Protein 7VOX (pdb70)

Organism: Homo sapiens (NCBI:txid9606)

Secondary structure (DSSP, 8-state):
-PPPS--HHHHHHHHHHTSTTS-EEHHHHHHHHHHH-GGGGS-HHHHHHHHHHHHHH-TTEEEEPPPTTS--SS-EEEE-GGG--/-PPP---HHHHHHHHHHHSTTS-EEHHHHHHHHHHH-GGGGSSHHHHHHHHHHHHHH-TTEEEEPPPTTS--SS-EEEE-S--/-PPPS--HHHHHHHHHHHSGGG-EEHHHHHHHHHHH-GGGGSSHHHHHHHHHHHHHH-TTEEEEPPPSSS--SS-EEEE-TTS--/-PPPS--HHHHHHHHHHTSTTS-EEHHHHHHHHHHH-GGGGS-HHHHHHHHHHHHHH-TTEEEEPPPTTS--SS-EEEE-GGG--

Nearest PDB structures (foldseek):
  7vox-assembly2_B  TM=1.001E+00  e=3.545E-16  Homo sapiens
  7yzf-assembly1_C  TM=9.940E-01  e=6.519E-15  Homo sapiens
  5x07-assembly4_L  TM=9.769E-01  e=5.003E-15  Homo sapiens
  8vfz-assembly1_P  TM=9.523E-01  e=3.840E-15  Homo sapiens
  1vtn-assembly1_C  TM=9.557E-01  e=1.183E-14  unclassified

InterPro domains:
  IPR001766 Fork head domain [PF00250] (170-255)
  IPR001766 Fork head domain [PR00053] (170-183)
  IPR001766 Fork head domain [PR00053] (191-208)
  IPR001766 Fork head domain [PR00053] (214-231)
  IPR001766 Fork head domain [PS50039] (170-264)
  IPR001766 Fork head domain [SM00339] (168-258)
  IPR013638 Fork-head N-terminal [PF08430] (17-169)
  IPR018122 Fork head domain conserved site1 [PS00657] (170-183)
  IPR018533 Forkhead box protein, C-terminal [PF09354] (397-461)
  IPR030456 Fork head domain conserved site 2 [PS00658] (214-220)
  IPR036388 Winged helix-like DNA-binding domain superfamily [G3DSA:1.10.10.10] (158-265)
  IPR036390 Winged helix DNA-binding domain superfamily [SSF46785] (169-264)
  IPR050211 Forkhead box domain-containing protein [PTHR11829] (56-438)

B-factor: mean 34.46, std 22.93, range [7.41, 154.17]

Foldseek 3Di:
DDDDPDDLVRLQCVQLVPDPVSKAWLVSSLVVCCVVPVVCVPPVVPVSVVNVVVQPVDPQKDFDADDPVDDDPGTIIHGDVVVPD/DDDDPDDLVRLQCVQLVPDPVSKDFLVSSLVVCCVVPVVCVPPVVPVSVVNVCCQVVDPQKDWAADDPVPDDDGTIIHGDPVD/DDDDPDDLVRLQQVQQVPDVVSKDFLVSSLVVCCVVPVVCVPPVVPVSVVNVCCQVVDPQKDFAADDPVPHDDGTIIHGDPPPDD/DDDDPDDLVRLQCVQLVPDPVSKAWLVSSLVVCCVVPVVCVPPVVPVSVVNVCVQVVDPQKDFDADDPVDDDPGTIIHGDVVVDD

Radius of gyration: 33.33 Å; Cα contacts (8 Å, |Δi|>4): 410; chains: 4; bounding box: 60×110×40 Å

Solvent-accessible surface area: 21335 Å² total; per-residue (Å²): 137,44,137,14,51,24,51,68,57,0,0,0,7,29,0,2,75,88,0,136,76,112,63,16,13,46,74,75,0,29,91,42,0,28,82,98,35,41,83,5,109,95,96,73,160,147,7,26,84,37,0,106,114,8,2,89,150,32,129,30,9,48,129,52,82,70,56,129,135,147,115,51,198,52,26,70,30,18,30,54,104,130,51,51,99,168,37,134,14,50,28,52,71,52,0,0,0,6,28,0,1,93,87,3,137,69,116,60,16,7,45,51,78,0,28,92,39,0,24,83,96,37,36,74,4,100,122,97,73,144,182,12,26,82,40,0,108,108,7,2,85,142,35,111,19,8,53,138,57,81,50,69,126,150,111,103,46,158,47,33,46,34,21,63,63,132,122,77,167,49,123,19,48,24,52,61,56,0,0,0,8,28,0,0,63,96,4,119,91,114,78,7,7,45,72,84,0,29,89,40,0,28,84,97,35,36,68,2,117,105,100,71,139,183,12,26,76,41,0,103,110,8,2,90,148,36,128,38,8,54,135,48,85,46,56,132,126,128,85,45,187,46,32,58,32,24,25,73,98,133,42,48,117,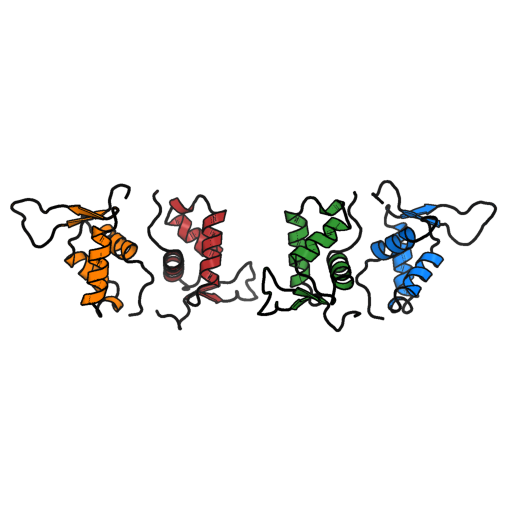186,67,131,14,52,27,52,69,57,0,0,0,6,28,0,2,88,93,0,134,81,116,59,16,11,47,74,75,0,28,90,38,0,25,84,99,38,48,75,6,113,108,93,70,137,146,7,26,72,32,0,105,112,9,2,90,149,38,128,28,9,50,135,56,82,71,56,130,123,147,114,52,195,53,31,70,34,18,34,56,102,132,61,43,122

GO terms:
  GO:1990837 sequence-specific double-stranded DNA binding (F, IDA)
  GO:0071542 dopaminergic neuron differentiation (P, TAS)
  GO:0043065 positive regulation of apoptotic process (P, IDA)
  GO:0045944 positive regulation of transcription by RNA polymerase II (P, IDA)
  GO:0032355 response to estradiol (P, IDA)
  GO:0045931 positive regulation of mitotic cell cycle (P, IMP)
  GO:0045944 positive regulation of transcription by RNA polymerase II (P, IMP)
  GO:0033148 positive regulation of intracellular estrogen receptor signaling pathway (P, IMP)
  GO:0003700 DNA-binding transcription factor activity (F, TAS)
  GO:0005654 nucleoplasm (C, TAS)
  GO:0005515 protein binding (F, IPI)
  GO:0005634 nucleus (C, IDA)
  GO:0000978 RNA polymerase II cis-regulatory region sequence-specific DNA binding (F, IDA)
  GO:0001228 DNA-binding transcription activator activity, RNA polymerase II-specific (F, IC)
  GO:2000049 positive regulation of cell-cell adhesion mediated by cadherin (P, IC)
  GO:1902895 positive regulation of miRNA transcription (P, IC)
  GO:0010719 negative regulation of epithelial to mesenchymal transition (P, IMP)
  GO:0001650 fibrillar center (C, IDA)
  GO:0005654 nucleoplasm (C, IDA)
  GO:0000976 transcription cis-regulatory region binding (F, IDA)

Structure (mmCIF, N/CA/C/O backbone):
data_7VOX
#
_entry.id   7VOX
#
_cell.length_a   138.547
_cell.length_b   144.291
_cell.length_c   75.034
_cell.angle_alpha   90.000
_cell.angle_beta   90.000
_cell.angle_gamma   90.000
#
_symmetry.space_group_name_H-M   'C 2 2 2'
#
loop_
_entity.id
_entity.type
_entity.pdbx_description
1 polymer "DNA (5'-D(P*TP*CP*GP*AP*TP*AP*AP*TP*AP*AP*AP*TP*AP*TP*TP*T)-3')"
2 polymer "DNA (5'-D(P*AP*AP*AP*TP*AP*TP*TP*TP*AP*TP*TP*AP*TP*CP*GP*A)-3')"
3 polymer 'Hepatocyte nuclear factor 3-alpha'
4 non-polymer 'MAGNESIUM ION'
5 water water
#
loop_
_atom_site.group_PDB
_atom_site.id
_atom_site.type_symbol
_atom_site.label_atom_id
_atom_site.label_alt_id
_atom_site.label_comp_id
_atom_site.label_asym_id
_atom_site.label_entity_id
_atom_site.label_seq_id
_atom_site.pdbx_PDB_ins_code
_atom_site.Cartn_x
_atom_site.Cartn_y
_atom_site.Cartn_z
_atom_site.occupancy
_atom_site.B_iso_or_equiv
_atom_site.auth_seq_id
_atom_site.auth_comp_id
_atom_site.auth_asym_id
_atom_site.auth_atom_id
_atom_site.pdbx_PDB_model_num
ATOM 1313 N N . HIS E 3 6 ? -5.579 2.194 28.728 1.00 70.03 168 HIS A N 1
ATOM 1314 C CA . HIS E 3 6 ? -6.900 2.078 29.333 1.00 72.32 168 HIS A CA 1
ATOM 1315 C C . HIS E 3 6 ? -7.473 3.448 29.699 1.00 68.26 168 HIS A C 1
ATOM 1316 O O . HIS E 3 6 ? -8.454 3.544 30.436 1.00 66.03 168 HIS A O 1
ATOM 1323 N N . ALA E 3 7 ? -6.852 4.507 29.191 1.00 65.01 169 ALA A N 1
ATOM 1324 C CA . ALA E 3 7 ? -7.428 5.838 29.284 1.00 55.22 169 ALA A CA 1
ATOM 1325 C C . ALA E 3 7 ? -8.304 6.102 28.066 1.00 39.55 169 ALA A C 1
ATOM 1326 O O . ALA E 3 7 ? -8.147 5.480 27.014 1.00 40.22 169 ALA A O 1
ATOM 1328 N N . LYS E 3 8 ? -9.231 7.036 28.217 1.00 37.11 170 LYS A N 1
ATOM 1329 C CA . LYS E 3 8 ? -10.136 7.357 27.121 1.00 36.48 170 LYS A CA 1
ATOM 1330 C C . LYS E 3 8 ? -9.369 7.977 25.961 1.00 37.55 170 LYS A C 1
ATOM 1331 O O . LYS E 3 8 ? -8.740 9.028 26.138 1.00 34.99 170 LYS A O 1
ATOM 1337 N N . PRO E 3 9 ? -9.393 7.380 24.773 1.00 27.51 171 PRO A N 1
ATOM 1338 C CA . PRO E 3 9 ? -8.764 8.014 23.614 1.00 22.96 171 PRO A CA 1
ATOM 1339 C C . PRO E 3 9 ? -9.548 9.240 23.190 1.00 14.66 171 PRO A C 1
ATOM 1340 O O . PRO E 3 9 ? -10.741 9.368 23.510 1.00 19.46 171 PRO A O 1
ATOM 1344 N N . PRO E 3 10 ? -8.917 10.176 22.475 1.00 16.58 172 PRO A N 1
ATOM 1345 C CA . PRO E 3 10 ? -9.610 11.419 22.111 1.00 22.45 172 PRO A CA 1
ATOM 1346 C C . PRO E 3 10 ? -10.622 11.269 20.986 1.00 23.10 172 PRO A C 1
ATOM 1347 O O . PRO E 3 10 ? -11.394 12.208 20.748 1.00 18.41 172 PRO A O 1
ATOM 1351 N N . TYR E 3 11 ? -10.646 10.131 20.297 1.00 15.39 173 TYR A N 1
ATOM 1352 C CA . TYR E 3 11 ? -11.408 10.013 19.060 1.00 11.78 173 TYR A CA 1
ATOM 1353 C C . TYR E 3 11 ? -12.906 10.127 19.308 1.00 10.78 173 TYR A C 1
ATOM 1354 O O . TYR E 3 11 ? -13.450 9.487 20.213 1.00 15.05 173 TYR A O 1
ATOM 1363 N N . SER E 3 12 ? -13.572 10.925 18.479 1.00 9.72 174 SER A N 1
ATOM 1364 C CA . SER E 3 12 ? -15.025 10.967 18.461 1.00 12.80 174 SER A CA 1
ATOM 1365 C C . SER E 3 12 ? -15.590 9.626 17.995 1.00 15.74 174 SER A C 1
ATOM 1366 O O . SER E 3 12 ? -14.881 8.765 17.466 1.00 14.99 174 SER A O 1
ATOM 1369 N N . TYR E 3 13 ? -16.896 9.452 18.192 1.00 12.67 175 TYR A N 1
ATOM 1370 C CA . TYR E 3 13 ? -17.537 8.232 17.717 1.00 17.23 175 TYR A CA 1
ATOM 1371 C C . TYR E 3 13 ? -17.475 8.140 16.196 1.00 19.24 175 TYR A C 1
ATOM 1372 O O . TYR E 3 13 ? -17.253 7.056 15.643 1.00 15.96 175 TYR A O 1
ATOM 1381 N N . ILE E 3 14 ? -17.645 9.269 15.504 1.00 10.20 176 ILE A N 1
ATOM 1382 C CA . ILE E 3 14 ? -17.500 9.276 14.051 1.00 14.04 176 ILE A CA 1
ATOM 1383 C C . ILE E 3 14 ? -16.101 8.821 13.652 1.00 11.21 176 ILE A C 1
ATOM 1384 O O . ILE E 3 14 ? -15.936 8.004 12.738 1.00 18.25 176 ILE A O 1
ATOM 1389 N N . SER E 3 15 ? -15.076 9.324 14.343 1.00 10.89 177 SER A N 1
ATOM 1390 C CA . SER E 3 15 ? -13.706 8.935 14.021 1.00 13.82 177 SER A CA 1
ATOM 1391 C C . SER E 3 15 ? -13.464 7.454 14.299 1.00 11.41 177 SER A C 1
ATOM 1392 O O . SER E 3 15 ? -12.823 6.767 13.495 1.00 13.93 177 SER A O 1
ATOM 1395 N N . LEU E 3 16 ? -13.967 6.945 15.427 1.00 15.79 178 LEU A N 1
ATOM 1396 C CA . LEU E 3 16 ? -13.789 5.531 15.745 1.00 12.79 178 LEU A CA 1
ATOM 1397 C C . LEU E 3 16 ? -14.416 4.644 14.676 1.00 16.47 178 LEU A C 1
ATOM 1398 O O . LEU E 3 16 ? -13.795 3.685 14.203 1.00 16.32 178 LEU A O 1
ATOM 1403 N N . ILE E 3 17 ? -15.648 4.959 14.274 1.00 11.94 179 ILE A N 1
ATOM 1404 C CA . ILE E 3 17 ? -16.329 4.164 13.255 1.00 13.79 179 ILE A CA 1
ATOM 1405 C C . ILE E 3 17 ? -15.573 4.238 11.935 1.00 13.91 179 ILE A C 1
ATOM 1406 O O . ILE E 3 17 ? -15.356 3.223 11.263 1.00 10.10 179 ILE A O 1
ATOM 1411 N N . THR E 3 18 ? -15.172 5.448 11.543 1.00 10.78 180 THR A N 1
ATOM 1412 C CA . THR E 3 18 ? -14.451 5.630 10.287 1.00 19.60 180 THR A CA 1
ATOM 1413 C C . THR E 3 18 ? -13.170 4.805 10.266 1.00 19.65 180 THR A C 1
ATOM 1414 O O . THR E 3 18 ? -12.862 4.140 9.270 1.00 14.49 180 THR A O 1
ATOM 1418 N N . MET E 3 19 ? -12.410 4.835 11.365 1.00 16.90 181 MET A N 1
ATOM 1419 C CA . MET E 3 19 ? -11.174 4.060 11.434 1.00 22.77 181 MET A CA 1
ATOM 1420 C C . MET E 3 19 ? -11.450 2.566 11.338 1.00 22.29 181 MET A C 1
ATOM 1421 O O . MET E 3 19 ? -10.740 1.841 10.632 1.00 16.36 181 MET A O 1
ATOM 1426 N N . ALA E 3 20 ? -12.485 2.090 12.035 1.00 11.08 182 ALA A N 1
ATOM 1427 C CA . ALA E 3 20 ? -12.821 0.671 11.994 1.00 13.15 182 ALA A CA 1
ATOM 1428 C C . ALA E 3 20 ? -13.179 0.238 10.579 1.00 17.71 182 ALA A C 1
ATOM 1429 O O . ALA E 3 20 ? -12.677 -0.775 10.078 1.00 21.27 182 ALA A O 1
ATOM 1431 N N . ILE E 3 21 ? -14.041 1.005 9.914 1.00 13.98 183 ILE A N 1
ATOM 1432 C CA . ILE E 3 21 ? -14.452 0.655 8.560 1.00 15.56 183 ILE A CA 1
ATOM 1433 C C . ILE E 3 21 ? -13.272 0.740 7.599 1.00 18.28 183 ILE A C 1
ATOM 1434 O O . ILE E 3 21 ? -13.114 -0.109 6.714 1.00 24.07 183 ILE A O 1
ATOM 1439 N N . GLN E 3 22 ? -12.417 1.754 7.763 1.00 19.58 184 GLN A N 1
ATOM 1440 C CA . GLN E 3 22 ? -11.306 1.945 6.833 1.00 26.14 184 GLN A CA 1
ATOM 1441 C C . GLN E 3 22 ? -10.346 0.763 6.854 1.00 25.25 184 GLN A C 1
ATOM 1442 O O . GLN E 3 22 ? -9.771 0.404 5.821 1.00 30.38 184 GLN A O 1
ATOM 1448 N N . GLN E 3 23 ? -10.152 0.149 8.019 1.00 26.32 185 GLN A N 1
ATOM 1449 C CA . GLN E 3 23 ? -9.223 -0.967 8.132 1.00 26.60 185 GLN A CA 1
ATOM 1450 C C . GLN E 3 23 ? -9.851 -2.299 7.754 1.00 23.77 185 GLN A C 1
ATOM 1451 O O . GLN E 3 23 ? -9.143 -3.311 7.722 1.00 30.19 185 GLN A O 1
ATOM 1457 N N . ALA E 3 24 ? -11.144 -2.331 7.477 1.00 24.28 186 ALA A N 1
ATOM 1458 C CA . ALA E 3 24 ? -11.788 -3.587 7.130 1.00 30.37 186 ALA A CA 1
ATOM 1459 C C . ALA E 3 24 ? -11.356 -4.001 5.729 1.00 33.79 186 ALA A C 1
ATOM 1460 O O . ALA E 3 24 ? -11.353 -3.165 4.816 1.00 24.67 186 ALA A O 1
ATOM 1462 N N . PRO E 3 25 ? -10.981 -5.267 5.521 1.00 40.10 187 PRO A N 1
ATOM 1463 C CA . PRO E 3 25 ? -10.620 -5.712 4.162 1.00 40.38 187 PRO A CA 1
ATOM 1464 C C . PRO E 3 25 ? -11.662 -5.363 3.116 1.00 39.16 187 PRO A C 1
ATOM 1465 O O . PRO E 3 25 ? -11.315 -4.864 2.038 1.00 45.10 187 PRO A O 1
ATOM 1469 N N . SER E 3 26 ? -12.936 -5.592 3.412 1.00 36.28 188 SER A N 1
ATOM 1470 C CA . SER E 3 26 ? -14.012 -5.307 2.475 1.00 39.27 188 SER A CA 1
ATOM 1471 C C . SER E 3 26 ? -14.494 -3.864 2.541 1.00 33.60 188 SER A C 1
ATOM 1472 O O . SER E 3 26 ? -15.437 -3.512 1.826 1.00 35.43 188 SER A O 1
ATOM 1475 N N . LYS E 3 27 ? -13.878 -3.029 3.377 1.00 19.64 189 LYS A N 1
ATOM 1476 C CA . LYS E 3 27 ? -14.307 -1.650 3.609 1.00 30.43 189 LYS A CA 1
ATOM 1477 C C . LYS E 3 27 ? -15.734 -1.571 4.146 1.00 21.98 189 LYS A C 1
ATOM 1478 O O . LYS E 3 27 ? -16.387 -0.529 4.033 1.00 25.08 189 LYS A O 1
ATOM 1484 N N . MET E 3 28 ? -16.233 -2.661 4.727 1.00 18.22 190 MET A N 1
ATOM 1485 C CA . MET E 3 28 ? -17.542 -2.690 5.366 1.00 21.16 190 MET A CA 1
ATOM 1486 C C . MET E 3 28 ? -17.457 -3.521 6.635 1.00 19.91 190 MET A C 1
ATOM 1487 O O . MET E 3 28 ? -16.732 -4.519 6.683 1.00 24.26 190 MET A O 1
ATOM 1492 N N . LEU E 3 29 ? -18.211 -3.116 7.654 1.00 18.90 191 LEU A N 1
ATOM 1493 C CA . LEU E 3 29 ? -18.240 -3.833 8.920 1.00 16.02 191 LEU A CA 1
ATOM 1494 C C . LEU E 3 29 ? -19.664 -3.893 9.444 1.00 22.55 191 LEU A C 1
ATOM 1495 O O . LEU E 3 29 ? -20.455 -2.969 9.238 1.00 20.22 191 LEU A O 1
ATOM 1500 N N . THR E 3 30 ? -19.976 -4.983 10.144 1.00 16.28 192 THR A N 1
ATOM 1501 C CA . THR E 3 30 ? -21.223 -5.073 10.884 1.00 17.88 192 THR A CA 1
ATOM 1502 C C . THR E 3 30 ? -21.101 -4.293 12.187 1.00 18.60 192 THR A C 1
ATOM 1503 O O . THR E 3 30 ? -20.001 -3.958 12.636 1.00 18.54 192 THR A O 1
ATOM 1507 N N . LEU E 3 31 ? -22.255 -4.010 12.797 1.00 17.13 193 LEU A N 1
ATOM 1508 C CA . LEU E 3 31 ? -22.269 -3.288 14.066 1.00 16.14 193 LEU A CA 1
ATOM 1509 C C . LEU E 3 31 ? -21.429 -4.003 15.119 1.00 18.86 193 LEU A C 1
ATOM 1510 O O . LEU E 3 31 ? -20.599 -3.383 15.796 1.00 10.97 193 LEU A O 1
ATOM 1515 N N . SER E 3 32 ? -21.613 -5.320 15.261 1.00 14.71 194 SER A N 1
ATOM 1516 C CA . SER E 3 32 ? -20.853 -6.038 16.281 1.00 19.59 194 SER A CA 1
ATOM 1517 C C . SER E 3 32 ? -19.364 -6.065 15.954 1.00 16.18 194 SER A C 1
ATOM 1518 O O . SER E 3 32 ? -18.533 -6.089 16.870 1.00 15.26 194 SER A O 1
ATOM 1521 N N . GLU E 3 33 ? -19.006 -6.040 14.667 1.00 15.08 195 GLU A N 1
ATOM 1522 C CA . GLU E 3 33 ? -17.596 -5.950 14.299 1.00 15.55 195 GLU A CA 1
ATOM 1523 C C . GLU E 3 33 ? -17.019 -4.590 14.664 1.00 14.75 195 GLU A C 1
ATOM 1524 O O . GLU E 3 33 ? -15.847 -4.488 15.047 1.00 13.72 195 GLU A O 1
ATOM 1530 N N . ILE E 3 34 ? -17.824 -3.531 14.545 1.00 17.96 196 ILE A N 1
ATOM 1531 C CA . ILE E 3 34 ? -17.377 -2.209 14.976 1.00 12.68 196 ILE A CA 1
ATOM 1532 C C . ILE E 3 34 ? -17.127 -2.198 16.480 1.00 14.75 196 ILE A C 1
ATOM 1533 O O . ILE E 3 34 ? -16.084 -1.725 16.948 1.00 16.71 196 ILE A O 1
ATOM 1538 N N . TYR E 3 35 ? -18.082 -2.725 17.259 1.00 14.01 197 TYR A N 1
ATOM 1539 C CA . TYR E 3 35 ? -17.887 -2.869 18.701 1.00 19.42 197 TYR A CA 1
ATOM 1540 C C . TYR E 3 35 ? -16.568 -3.566 19.013 1.00 20.37 197 TYR A C 1
ATOM 1541 O O . TYR E 3 35 ? -15.791 -3.110 19.862 1.00 10.54 197 TYR A O 1
ATOM 1550 N N . GLN E 3 36 ? -16.316 -4.695 18.344 1.00 17.53 198 GLN A N 1
ATOM 1551 C CA . GLN E 3 36 ? -15.163 -5.523 18.679 1.00 19.13 198 GLN A CA 1
ATOM 1552 C C . GLN E 3 36 ? -13.860 -4.824 18.321 1.00 14.87 198 GLN A C 1
ATOM 1553 O O . GLN E 3 36 ? -12.891 -4.874 19.089 1.00 16.80 198 GLN A O 1
ATOM 1559 N N . TRP E 3 37 ? -13.819 -4.169 17.159 1.00 11.06 199 TRP A N 1
ATOM 1560 C CA . TRP E 3 37 ? -12.619 -3.438 16.771 1.00 14.90 199 TRP A CA 1
ATOM 1561 C C . TRP E 3 37 ? -12.294 -2.348 17.782 1.00 21.46 199 TRP A C 1
ATOM 1562 O O . TRP E 3 37 ? -11.133 -2.179 18.176 1.00 15.14 199 TRP A O 1
ATOM 1573 N N . ILE E 3 38 ? -13.309 -1.598 18.212 1.00 14.39 200 ILE A N 1
ATOM 1574 C CA . ILE E 3 38 ? -13.094 -0.533 19.187 1.00 12.99 200 ILE A CA 1
ATOM 1575 C C . ILE E 3 38 ? -12.565 -1.107 20.497 1.00 14.04 200 ILE A C 1
ATOM 1576 O O . ILE E 3 38 ? -11.604 -0.591 21.081 1.00 13.69 200 ILE A O 1
ATOM 1581 N N . MET E 3 39 ? -13.175 -2.195 20.973 1.00 10.27 201 MET A N 1
ATOM 1582 C CA . MET E 3 39 ? -12.739 -2.784 22.235 1.00 20.59 201 MET A CA 1
ATOM 1583 C C . MET E 3 39 ? -11.356 -3.413 22.109 1.00 20.54 201 MET A C 1
ATOM 1584 O O . MET E 3 39 ? -10.548 -3.337 23.043 1.00 21.29 201 MET A O 1
ATOM 1589 N N . ASP E 3 40 ? -11.065 -4.044 20.970 1.00 18.07 202 ASP A N 1
ATOM 1590 C CA . ASP E 3 40 ? -9.754 -4.657 20.788 1.00 19.65 202 ASP A CA 1
ATOM 1591 C C . ASP E 3 40 ? -8.647 -3.613 20.843 1.00 28.07 202 ASP A C 1
ATOM 1592 O O . ASP E 3 40 ? -7.618 -3.823 21.496 1.00 18.71 202 ASP A O 1
ATOM 1597 N N . LEU E 3 41 ? -8.862 -2.463 20.202 1.00 19.61 203 LEU A N 1
ATOM 1598 C CA . LEU E 3 41 ? -7.811 -1.459 20.092 1.00 20.69 203 LEU A CA 1
ATOM 1599 C C . LEU E 3 41 ? -7.750 -0.552 21.314 1.00 25.99 203 LEU A C 1
ATOM 1600 O O . LEU E 3 41 ? -6.672 -0.050 21.648 1.00 26.89 203 LEU A O 1
ATOM 1605 N N . PHE E 3 42 ? -8.878 -0.328 21.989 1.00 26.16 204 PHE A N 1
ATOM 1606 C CA . PHE E 3 42 ? -8.974 0.660 23.064 1.00 24.22 204 PHE A CA 1
ATOM 1607 C C . PHE E 3 42 ? -9.581 0.013 24.299 1.00 21.56 204 PHE A C 1
ATOM 1608 O O . PHE E 3 42 ? -10.811 -0.055 24.439 1.00 24.19 204 PHE A O 1
ATOM 1616 N N . PRO E 3 43 ? -8.747 -0.465 25.225 1.00 26.94 205 PRO A N 1
ATOM 1617 C CA . PRO E 3 43 ? -9.269 -1.132 26.431 1.00 25.10 205 PRO A CA 1
ATOM 1618 C C . PRO E 3 43 ? -10.261 -0.298 27.223 1.00 23.89 205 PRO A C 1
ATOM 1619 O O . PRO E 3 43 ? -11.107 -0.866 27.928 1.00 27.92 205 PRO A O 1
ATOM 1623 N N . TYR E 3 44 ? -10.167 1.035 27.144 1.00 17.74 206 TYR A N 1
ATOM 1624 C CA . TYR E 3 44 ? -11.123 1.909 27.821 1.00 18.07 206 TYR A CA 1
ATOM 1625 C C . TYR E 3 44 ? -12.564 1.519 27.516 1.00 24.49 206 TYR A C 1
ATOM 1626 O O . TYR E 3 44 ? -13.441 1.613 28.384 1.00 23.69 206 TYR A O 1
ATOM 1635 N N . TYR E 3 45 ? -12.832 1.086 26.288 1.00 22.77 207 TYR A N 1
ATOM 1636 C CA . TYR E 3 45 ? -14.191 0.805 25.850 1.00 22.46 207 TYR A CA 1
ATOM 1637 C C . TYR E 3 45 ? -14.648 -0.601 26.212 1.00 24.25 207 TYR A C 1
ATOM 1638 O O . TYR E 3 45 ? -15.746 -1.007 25.817 1.00 21.91 207 TYR A O 1
ATOM 1647 N N . ARG E 3 46 ? -13.840 -1.350 26.958 1.00 28.10 208 ARG A N 1
ATOM 1648 C CA . ARG E 3 46 ? -14.285 -2.635 27.473 1.00 22.77 208 ARG A CA 1
ATOM 1649 C C . ARG E 3 46 ? -15.241 -2.491 28.647 1.00 34.38 208 ARG A C 1
ATOM 1650 O O . ARG E 3 46 ? -15.847 -3.487 29.058 1.00 43.48 208 ARG A O 1
ATOM 1658 N N . GLN E 3 47 ? -15.415 -1.283 29.169 1.00 28.51 209 GLN A N 1
ATOM 1659 C CA . GLN E 3 47 ? -16.403 -1.010 30.199 1.00 29.01 209 GLN A CA 1
ATOM 1660 C C . GLN E 3 47 ? -17.491 -0.102 29.646 1.00 26.83 209 GLN A C 1
ATOM 1661 O O . GLN E 3 47 ? -17.360 0.483 28.568 1.00 23.28 209 GLN A O 1
ATOM 1667 N N . ASN E 3 48 ? -18.573 0.008 30.419 1.00 28.33 210 ASN A N 1
ATOM 1668 C CA . ASN E 3 48 ? -19.714 0.866 30.093 1.00 28.58 210 ASN A CA 1
ATOM 1669 C C . ASN E 3 48 ? -20.224 0.620 28.675 1.00 17.67 210 ASN A C 1
ATOM 1670 O O . ASN E 3 48 ? -20.628 1.546 27.967 1.00 22.52 210 ASN A O 1
ATOM 1675 N N . GLN E 3 49 ? -20.222 -0.649 28.263 1.00 19.27 211 GLN A N 1
ATOM 1676 C CA . GLN E 3 49 ? -20.613 -0.972 26.896 1.00 24.43 211 GLN A CA 1
ATOM 1677 C C . GLN E 3 49 ? -22.052 -0.569 26.614 1.00 29.84 211 GLN A C 1
ATOM 1678 O O . GLN E 3 49 ? -22.370 -0.163 25.493 1.00 26.72 211 GLN A O 1
ATOM 1684 N N . GLN E 3 5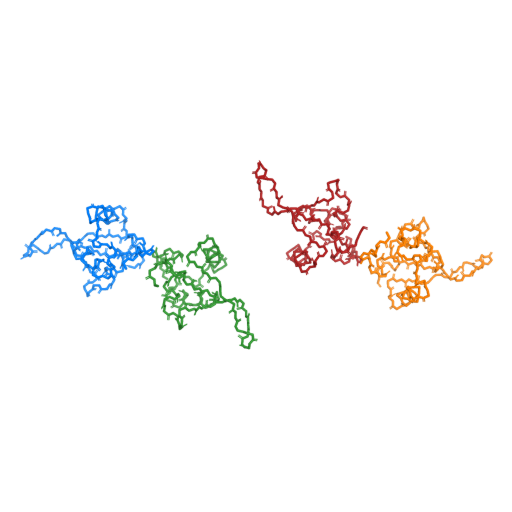0 ? -22.929 -0.653 27.616 1.00 29.03 212 GLN A N 1
ATOM 1685 C CA . GLN E 3 50 ? -24.324 -0.287 27.400 1.00 26.31 212 GLN A CA 1
ATOM 1686 C C . GLN E 3 50 ? -24.464 1.175 26.988 1.00 24.13 212 GLN A C 1
ATOM 1687 O O . GLN E 3 50 ? -25.368 1.516 26.217 1.00 34.24 212 GLN A O 1
ATOM 1693 N N . ARG E 3 51 ? -23.569 2.045 27.463 1.00 26.09 213 ARG A N 1
ATOM 1694 C CA . ARG E 3 51 ? -23.657 3.464 27.126 1.00 28.54 213 ARG A CA 1
ATOM 1695 C C . ARG E 3 51 ? -23.031 3.767 25.766 1.00 24.56 213 ARG A C 1
ATOM 1696 O O . ARG E 3 51 ? -23.690 4.322 24.880 1.00 24.59 213 ARG A O 1
ATOM 1704 N N . TRP E 3 52 ? -21.751 3.427 25.582 1.00 15.48 214 TRP A N 1
ATOM 1705 C CA . TRP E 3 52 ? -21.067 3.905 24.383 1.00 16.54 214 TRP A CA 1
ATOM 1706 C C . TRP E 3 52 ? -21.529 3.164 23.136 1.00 10.22 214 TRP A C 1
ATOM 1707 O O . TRP E 3 52 ? -21.488 3.728 22.036 1.00 17.79 214 TRP A O 1
ATOM 1718 N N . GLN E 3 53 ? -22.001 1.923 23.276 1.00 11.62 215 GLN A N 1
ATOM 1719 C CA . GLN E 3 53 ? -22.550 1.237 22.110 1.00 16.43 215 GLN A CA 1
ATOM 1720 C C . GLN E 3 53 ? -23.865 1.866 21.662 1.00 14.02 215 GLN A C 1
ATOM 1721 O O . GLN E 3 53 ? -24.154 1.903 20.461 1.00 16.02 215 GLN A O 1
ATOM 1727 N N . ASN E 3 54 ? -24.660 2.379 22.604 1.00 21.01 216 ASN A N 1
ATOM 1728 C CA . ASN E 3 54 ? -25.804 3.208 22.237 1.00 23.46 216 ASN A CA 1
ATOM 1729 C C . ASN E 3 54 ? -25.353 4.405 21.408 1.00 11.26 216 ASN A C 1
ATOM 1730 O O . ASN E 3 54 ? -25.951 4.721 20.373 1.00 17.12 216 ASN A O 1
ATOM 1735 N N . SER E 3 55 ? -24.283 5.072 21.844 1.00 16.17 217 SER A N 1
ATOM 1736 C CA . SER E 3 55 ? -23.763 6.219 21.104 1.00 15.99 217 SER A CA 1
ATOM 1737 C C . SER E 3 55 ? -23.274 5.815 19.719 1.00 16.70 217 SER A C 1
ATOM 1738 O O . SER E 3 55 ? -23.425 6.574 18.754 1.00 16.01 217 SER A O 1
ATOM 1741 N N . ILE E 3 56 ? -22.681 4.624 19.602 1.00 13.28 218 ILE A N 1
ATOM 1742 C CA . ILE E 3 56 ? -22.219 4.141 18.302 1.00 14.54 218 ILE A CA 1
ATOM 1743 C C . ILE E 3 56 ? -23.399 3.969 17.355 1.00 18.45 218 ILE A C 1
ATOM 1744 O O . ILE E 3 56 ? -23.365 4.414 16.201 1.00 15.17 218 ILE A O 1
ATOM 1749 N N . ARG E 3 57 ? -24.463 3.314 17.829 1.00 15.79 219 ARG A N 1
ATOM 1750 C CA . ARG E 3 57 ? -25.651 3.148 17.000 1.00 16.32 219 ARG A CA 1
ATOM 1751 C C . ARG E 3 57 ? -26.240 4.500 16.611 1.00 14.36 219 ARG A C 1
ATOM 1752 O O . ARG E 3 57 ? -26.626 4.707 15.454 1.00 17.96 219 ARG A O 1
ATOM 1760 N N . HIS E 3 58 ? -26.304 5.436 17.561 1.00 12.35 220 HIS A N 1
ATOM 1761 C CA . HIS E 3 58 ? -26.794 6.776 17.250 1.00 11.61 220 HIS A CA 1
ATOM 1762 C C . HIS E 3 58 ? -25.957 7.426 16.158 1.00 21.50 220 HIS A C 1
ATOM 1763 O O . HIS E 3 58 ? -26.496 8.015 15.214 1.00 19.98 220 HIS A O 1
ATOM 1770 N N . SER E 3 59 ? -24.630 7.325 16.270 1.00 19.53 221 SER A N 1
ATOM 1771 C CA . SER E 3 59 ? -23.755 7.985 15.307 1.00 14.66 221 SER A CA 1
ATOM 1772 C C . SER E 3 59 ? -23.890 7.363 13.924 1.00 19.93 221 SER A C 1
ATOM 1773 O O . SER E 3 59 ? -23.849 8.073 12.912 1.00 22.70 221 SER A O 1
ATOM 1776 N N . LEU E 3 60 ? -24.054 6.039 13.862 1.00 10.76 222 LEU A N 1
ATOM 1777 C CA . LEU E 3 60 ? -24.195 5.363 12.577 1.00 13.76 222 LEU A CA 1
ATOM 1778 C C . LEU E 3 60 ? -25.441 5.836 11.841 1.00 17.40 222 LEU A C 1
ATOM 1779 O O . LEU E 3 60 ? -25.393 6.132 10.641 1.00 19.88 222 LEU A O 1
ATOM 1784 N N . SER E 3 61 ? -26.570 5.919 12.546 1.00 15.21 223 SER A N 1
ATOM 1785 C CA . SER E 3 61 ? -27.820 6.307 11.900 1.00 26.07 223 SER A CA 1
ATOM 1786 C C . SER E 3 61 ? -27.885 7.804 11.620 1.00 23.92 223 SER A C 1
ATOM 1787 O O . SER E 3 61 ? -28.299 8.216 10.532 1.00 31.78 223 SER A O 1
ATOM 1790 N N . PHE E 3 62 ? -27.466 8.626 12.582 1.00 21.74 224 PHE A N 1
ATOM 1791 C CA . PHE E 3 62 ? -27.679 10.066 12.487 1.00 20.11 224 PHE A CA 1
ATOM 1792 C C . PHE E 3 62 ? -26.843 10.707 11.384 1.00 25.16 224 PHE A C 1
ATOM 1793 O O . PHE E 3 62 ? -27.280 11.687 10.772 1.00 23.00 224 PHE A O 1
ATOM 1801 N N . ASN E 3 63 ? -25.655 10.176 11.111 1.00 21.47 225 ASN A N 1
ATOM 1802 C CA . ASN E 3 63 ? -24.728 10.780 10.163 1.00 21.13 225 ASN A CA 1
ATOM 1803 C C . ASN E 3 63 ? -24.859 10.132 8.789 1.00 24.32 225 ASN A C 1
ATOM 1804 O O . ASN E 3 63 ? -24.794 8.903 8.665 1.00 22.24 225 ASN A O 1
ATOM 1809 N N . ASP E 3 64 ? -25.021 10.968 7.757 1.00 27.55 226 ASP A N 1
ATOM 1810 C CA . ASP E 3 64 ? -25.161 10.478 6.389 1.00 29.46 226 ASP A CA 1
ATOM 1811 C C . ASP E 3 64 ? -23.882 9.861 5.848 1.00 25.06 226 ASP A C 1
ATOM 1812 O O . ASP E 3 64 ? -23.936 9.128 4.854 1.00 28.92 226 ASP A O 1
ATOM 1817 N N . CYS E 3 65 ? -22.734 10.144 6.465 1.00 16.08 227 CYS A N 1
ATOM 1818 C CA . CYS E 3 65 ? -21.488 9.574 5.975 1.00 21.29 227 CYS A CA 1
ATOM 1819 C C . CYS E 3 65 ? -21.421 8.068 6.180 1.00 23.37 227 CYS A C 1
ATOM 1820 O O . CYS E 3 65 ? -20.558 7.417 5.582 1.00 21.67 227 CYS A O 1
ATOM 1823 N N . PHE E 3 66 ? -22.304 7.505 7.000 1.00 16.55 228 PHE A N 1
ATOM 1824 C CA . PHE E 3 66 ? -22.368 6.070 7.234 1.00 18.79 228 PHE A CA 1
ATOM 1825 C C . PHE E 3 66 ? -23.630 5.521 6.586 1.00 19.27 228 PHE A C 1
ATOM 1826 O O . PHE E 3 66 ? -24.729 6.030 6.829 1.00 19.94 228 PHE A O 1
ATOM 1834 N N . VAL E 3 67 ? -23.472 4.492 5.759 1.00 13.01 229 VAL A N 1
ATOM 1835 C CA . VAL E 3 67 ? -24.565 3.972 4.948 1.00 20.88 229 VAL A CA 1
ATOM 1836 C C . VAL E 3 67 ? -24.660 2.468 5.157 1.00 21.08 229 VAL A C 1
ATOM 1837 O O . VAL E 3 67 ? -23.646 1.762 5.200 1.00 20.50 229 VAL A O 1
ATOM 1841 N N . LYS E 3 68 ? -25.889 1.990 5.303 1.00 20.95 230 LYS A N 1
ATOM 1842 C CA . LYS E 3 68 ? -26.184 0.599 5.594 1.00 25.01 230 LYS A CA 1
ATOM 1843 C C . LYS E 3 68 ? -26.251 -0.217 4.304 1.00 23.58 230 LYS A C 1
ATOM 1844 O O . LYS E 3 68 ? -26.817 0.230 3.302 1.00 22.90 230 LYS A O 1
ATOM 1850 N N . VAL E 3 69 ? -25.655 -1.410 4.328 1.00 19.45 231 VAL A N 1
ATOM 1851 C CA . VAL E 3 69 ? -25.623 -2.303 3.171 1.00 23.68 231 VAL A CA 1
ATOM 1852 C C . VAL E 3 69 ? -26.136 -3.670 3.606 1.00 25.08 231 VAL A C 1
ATOM 1853 O O . VAL E 3 69 ? -25.575 -4.286 4.520 1.00 19.10 231 VAL A O 1
ATOM 1857 N N . ALA E 3 70 ? -27.179 -4.152 2.934 1.00 25.13 232 ALA A N 1
ATOM 1858 C CA . ALA E 3 70 ? -27.850 -5.380 3.341 1.00 24.46 232 ALA A CA 1
ATOM 1859 C C . ALA E 3 70 ? -26.983 -6.612 3.106 1.00 22.13 232 ALA A C 1
ATOM 1860 O O . ALA E 3 70 ? -26.222 -6.685 2.137 1.00 31.30 232 ALA A O 1
ATOM 1862 N N . ARG E 3 71 ? -27.100 -7.582 4.013 1.00 22.68 233 ARG A N 1
ATOM 1863 C CA . ARG E 3 71 ? -26.540 -8.906 3.791 1.00 29.72 233 ARG A CA 1
ATOM 1864 C C . ARG E 3 71 ? -27.149 -9.531 2.538 1.00 37.82 233 ARG A C 1
ATOM 1865 O O . ARG E 3 71 ? -28.255 -9.185 2.114 1.00 37.97 233 ARG A O 1
ATOM 1873 N N . SER E 3 72 ? -26.417 -10.470 1.946 1.00 44.25 234 SER A N 1
ATOM 1874 C CA . SER E 3 72 ? -26.977 -11.226 0.838 1.00 50.48 234 SER A CA 1
ATOM 1875 C C . SER E 3 72 ? -28.143 -12.076 1.341 1.00 48.48 234 SER A C 1
ATOM 1876 O O . SER E 3 72 ? -28.145 -12.520 2.493 1.00 39.58 234 SER A O 1
ATOM 1879 N N . PRO E 3 73 ? -29.157 -12.301 0.503 1.00 51.76 235 PRO A N 1
ATOM 1880 C CA . PRO E 3 73 ? -30.301 -13.115 0.952 1.00 58.79 235 PRO A CA 1
ATOM 1881 C C . PRO E 3 73 ? -29.920 -14.531 1.340 1.00 58.36 235 PRO A C 1
ATOM 1882 O O . PRO E 3 73 ? -30.610 -15.146 2.163 1.00 54.48 235 PRO A O 1
ATOM 1886 N N . ASP E 3 74 ? -28.834 -15.061 0.786 1.00 70.76 236 ASP A N 1
ATOM 1887 C CA . ASP E 3 74 ? -28.397 -16.421 1.066 1.00 77.72 236 ASP A CA 1
ATOM 1888 C C . ASP E 3 74 ? -27.533 -16.524 2.316 1.00 77.92 236 ASP A C 1
ATOM 1889 O O . ASP E 3 74 ? -27.113 -17.630 2.673 1.00 84.76 236 ASP A O 1
ATOM 1894 N N . LYS E 3 75 ? -27.258 -15.407 2.986 1.00 64.38 237 LYS A N 1
ATOM 1895 C CA . LYS E 3 75 ? -26.415 -15.377 4.187 1.00 55.37 237 LYS A CA 1
ATOM 1896 C C . LYS E 3 75 ? -27.031 -14.414 5.175 1.00 54.62 237 LYS A C 1
ATOM 1897 O O . LYS E 3 75 ? -26.471 -13.340 5.473 1.00 48.92 237 LYS A O 1
ATOM 1903 N N . PRO E 3 76 ? -28.187 -14.741 5.744 1.00 51.14 238 PRO A N 1
ATOM 1904 C CA . PRO E 3 76 ? -28.854 -13.844 6.676 1.00 46.78 238 PRO A CA 1
ATOM 1905 C C . PRO E 3 76 ? -28.256 -13.883 8.077 1.00 45.76 238 PRO A C 1
ATOM 1906 O O . PRO E 3 76 ? -27.535 -14.805 8.463 1.00 47.76 238 PRO A O 1
ATOM 1910 N N . GLY E 3 77 ? -28.578 -12.840 8.830 1.00 45.19 239 GLY A N 1
ATOM 1911 C CA . GLY E 3 77 ? -28.074 -12.689 10.179 1.00 43.01 239 GLY A CA 1
ATOM 1912 C C . GLY E 3 77 ? -28.605 -11.407 10.779 1.00 38.94 239 GLY A C 1
ATOM 1913 O O . GLY E 3 77 ? -29.450 -10.730 10.190 1.00 36.43 239 GLY A O 1
ATOM 1914 N N . LYS E 3 78 ? -28.094 -11.072 11.960 1.00 43.15 240 LYS A N 1
ATOM 1915 C CA . LYS E 3 78 ? -28.524 -9.857 12.639 1.00 45.23 240 LYS A CA 1
ATOM 1916 C C . LYS E 3 78 ? -27.747 -8.655 12.112 1.00 39.35 240 LYS A C 1
ATOM 1917 O O . LYS E 3 78 ? -26.513 -8.671 12.061 1.00 41.79 240 LYS A O 1
ATOM 1923 N N . GLY E 3 79 ? -28.475 -7.624 11.705 1.00 31.24 241 GLY A N 1
ATOM 1924 C CA . GLY E 3 79 ? -27.885 -6.383 11.252 1.00 36.52 241 GLY A CA 1
ATOM 1925 C C . GLY E 3 79 ? -27.335 -6.460 9.838 1.00 30.46 241 GLY A C 1
ATOM 1926 O O . GLY E 3 79 ? -27.129 -7.530 9.265 1.00 30.31 241 GLY A O 1
ATOM 1927 N N . SER E 3 80 ? -27.110 -5.279 9.265 1.00 23.49 242 SER A N 1
ATOM 1928 C CA . SER E 3 80 ? -26.506 -5.116 7.953 1.00 21.86 242 SER A CA 1
ATOM 1929 C C . SER E 3 80 ? -25.041 -4.702 8.085 1.00 20.12 242 SER A C 1
ATOM 1930 O O . SER E 3 80 ? -24.519 -4.490 9.181 1.00 21.38 242 SER A O 1
ATOM 1933 N N . TYR E 3 81 ? -24.378 -4.566 6.940 1.00 17.35 243 TYR A N 1
ATOM 1934 C CA . TYR E 3 81 ? -23.039 -4.001 6.897 1.00 16.97 243 TYR A CA 1
ATOM 1935 C C . TYR E 3 81 ? -23.105 -2.478 6.863 1.00 26.45 243 TYR A C 1
ATOM 1936 O O . TYR E 3 81 ? -24.056 -1.887 6.343 1.00 22.34 243 TYR A O 1
ATOM 1945 N N . TRP E 3 82 ? -22.099 -1.843 7.460 1.00 15.05 244 TRP A N 1
ATOM 1946 C CA . TRP E 3 82 ? -21.932 -0.398 7.395 1.00 14.57 244 TRP A CA 1
ATOM 1947 C C . TRP E 3 82 ? -20.656 -0.045 6.645 1.00 16.63 244 TRP A C 1
ATOM 1948 O O . TRP E 3 82 ? -19.623 -0.699 6.813 1.00 24.67 244 TRP A O 1
ATOM 1959 N N . THR E 3 83 ? -20.726 1.008 5.836 1.00 19.56 245 THR A N 1
ATOM 1960 C CA . THR E 3 83 ? -19.579 1.464 5.065 1.00 19.70 245 THR A CA 1
ATOM 1961 C C . THR E 3 83 ? -19.644 2.982 4.970 1.00 23.94 245 THR A C 1
ATOM 1962 O O . THR E 3 83 ? -20.620 3.611 5.391 1.00 14.53 245 THR A O 1
ATOM 1966 N N . LEU E 3 84 ? -18.583 3.574 4.429 1.00 21.37 246 LEU A N 1
ATOM 1967 C CA . LEU E 3 84 ? -18.533 5.017 4.246 1.00 25.78 246 LEU A CA 1
ATOM 1968 C C . LEU E 3 84 ? -19.162 5.388 2.909 1.00 23.42 246 LEU A C 1
ATOM 1969 O O . LEU E 3 84 ? -18.858 4.776 1.881 1.00 30.55 246 LEU A O 1
ATOM 1974 N N . HIS E 3 85 ? -20.023 6.401 2.926 1.00 20.24 247 HIS A N 1
ATOM 1975 C CA . HIS E 3 85 ? -20.691 6.825 1.704 1.00 30.33 247 HIS A CA 1
ATOM 1976 C C . HIS E 3 85 ? -19.729 7.591 0.795 1.00 30.85 247 HIS A C 1
ATOM 1977 O O . HIS E 3 85 ? -18.912 8.380 1.279 1.00 31.15 247 HIS A O 1
ATOM 1984 N N . PRO E 3 86 ? -19.797 7.371 -0.523 1.00 29.69 248 PRO A N 1
ATOM 1985 C CA . PRO E 3 86 ? -18.920 8.128 -1.437 1.00 41.66 248 PRO A CA 1
ATOM 1986 C C . PRO E 3 86 ? -19.177 9.625 -1.428 1.00 44.05 248 PRO A C 1
ATOM 1987 O O . PRO E 3 86 ? -18.224 10.414 -1.462 1.00 45.20 248 PRO A O 1
ATOM 1991 N N . ASP E 3 87 ? -20.449 10.044 -1.375 1.00 49.51 249 ASP A N 1
ATOM 1992 C CA . ASP E 3 87 ? -20.850 11.454 -1.389 1.00 51.37 249 ASP A CA 1
ATOM 1993 C C . ASP E 3 87 ? -20.421 12.206 -0.151 1.00 57.78 249 ASP A C 1
ATOM 1994 O O . ASP E 3 87 ? -20.837 13.363 0.009 1.00 62.87 249 ASP A O 1
ATOM 1999 N N . SER E 3 88 ? -19.619 11.602 0.727 1.00 62.87 250 SER A N 1
ATOM 2000 C CA . SER E 3 88 ? -19.078 12.278 1.899 1.00 66.49 250 SER A CA 1
ATOM 2001 C C . SER E 3 88 ? -17.553 12.260 1.905 1.00 70.97 250 SER A C 1
ATOM 2002 O O . SER E 3 88 ? -16.938 12.380 2.969 1.00 65.85 250 SER A O 1
ATOM 2005 N N . GLY E 3 89 ? -16.933 12.097 0.737 1.00 76.17 251 GLY A N 1
ATOM 2006 C CA . GLY E 3 89 ? -15.493 12.206 0.613 1.00 78.69 251 GLY A CA 1
ATOM 2007 C C . GLY E 3 89 ? -14.743 10.891 0.607 1.00 81.72 251 GLY A C 1
ATOM 2008 O O . GLY E 3 89 ? -14.166 10.503 -0.414 1.00 77.81 251 GLY A O 1
ATOM 2009 N N . ASN E 3 90 ? -14.733 10.201 1.742 1.00 91.67 252 ASN A N 1
ATOM 2010 C CA . ASN E 3 90 ? -14.016 8.938 1.858 1.00 93.36 252 ASN A CA 1
ATOM 2011 C C . ASN E 3 90 ? -14.979 7.756 1.885 1.00 93.98 252 ASN A C 1
ATOM 2012 O O . ASN E 3 90 ? -15.715 7.523 0.926 1.00 94.10 252 ASN A O 1
ATOM 2017 N N . HIS F 3 6 ? 12.671 62.856 38.102 1.00 42.06 168 HIS B N 1
ATOM 2018 C CA . HIS F 3 6 ? 14.128 62.877 38.032 1.00 50.54 168 HIS B CA 1
ATOM 2019 C C . HIS F 3 6 ? 14.676 61.686 37.249 1.00 51.23 168 HIS B C 1
ATOM 2020 O O . HIS F 3 6 ? 15.884 61.590 37.020 1.00 50.94 168 HIS B O 1
ATOM 2027 N N . ALA F 3 7 ? 13.792 60.778 36.845 1.00 45.55 169 ALA B N 1
ATOM 2028 C CA . ALA F 3 7 ? 14.225 59.628 36.068 1.00 42.69 169 ALA B CA 1
ATOM 2029 C C . ALA F 3 7 ? 14.522 60.038 34.628 1.00 34.68 169 ALA B C 1
ATOM 2030 O O . ALA F 3 7 ? 14.003 61.035 34.118 1.00 30.89 169 ALA B O 1
ATOM 2032 N N . LYS F 3 8 ? 15.363 59.250 33.971 1.00 28.28 170 LYS B N 1
ATOM 2033 C CA . LYS F 3 8 ? 15.723 59.527 32.582 1.00 33.62 170 LYS B CA 1
ATOM 2034 C C . LYS F 3 8 ? 14.519 59.336 31.670 1.00 25.82 170 LYS B C 1
ATOM 2035 O O . LYS F 3 8 ? 13.942 58.242 31.645 1.00 30.78 170 LYS B O 1
ATOM 2041 N N . PRO F 3 9 ? 14.104 60.350 30.918 1.00 21.29 171 PRO B N 1
ATOM 2042 C CA . PRO F 3 9 ? 13.014 60.161 29.954 1.00 16.50 171 PRO B CA 1
ATOM 2043 C C . PRO F 3 9 ? 13.462 59.296 28.792 1.00 22.57 171 PRO B C 1
ATOM 2044 O O . PRO F 3 9 ? 14.667 59.187 28.511 1.00 15.02 171 PRO B O 1
ATOM 2048 N N . PRO F 3 10 ? 12.525 58.659 28.084 1.00 19.78 172 PRO B N 1
ATOM 2049 C CA . PRO F 3 10 ? 12.905 57.750 26.992 1.00 20.12 172 PRO B CA 1
ATOM 2050 C C . PRO F 3 10 ? 13.356 58.451 25.718 1.00 20.63 172 PRO B C 1
ATOM 2051 O O . PRO F 3 10 ? 13.860 57.777 24.809 1.00 16.35 172 PRO B O 1
ATOM 2055 N N . TYR F 3 11 ? 13.197 59.768 25.627 1.00 15.37 173 TYR B N 1
ATOM 2056 C CA . TYR F 3 11 ? 13.359 60.470 24.360 1.00 15.19 173 TYR B CA 1
ATOM 2057 C C . TYR F 3 11 ? 14.792 60.407 23.843 1.00 12.88 173 TYR B C 1
ATOM 2058 O O . TYR F 3 11 ? 15.751 60.626 24.590 1.00 10.76 173 TYR B O 1
ATOM 2067 N N . SER F 3 12 ? 14.924 60.111 22.551 1.00 9.61 174 SER B N 1
ATOM 2068 C CA . SER F 3 12 ? 16.190 60.250 21.852 1.00 15.01 174 SER B CA 1
ATOM 2069 C C . SER F 3 12 ? 16.592 61.721 21.795 1.00 13.62 174 SER B C 1
ATOM 2070 O O . SER F 3 12 ? 15.791 62.623 22.055 1.00 12.02 174 SER B O 1
ATOM 2073 N N . TYR F 3 13 ? 17.853 61.962 21.436 1.00 7.90 175 TYR B N 1
ATOM 2074 C CA . TYR F 3 13 ? 18.319 63.339 21.307 1.00 15.03 175 TYR B CA 1
ATOM 2075 C C . TYR F 3 13 ? 17.593 64.069 20.186 1.00 16.68 175 TYR B C 1
ATOM 2076 O O . TYR F 3 13 ? 17.233 65.243 20.335 1.00 17.16 175 TYR B O 1
ATOM 2085 N N . ILE F 3 14 ? 17.349 63.387 19.063 1.00 9.18 176 ILE B N 1
ATOM 2086 C CA . ILE F 3 14 ? 16.566 63.992 17.988 1.00 16.70 176 ILE B CA 1
ATOM 2087 C C . ILE F 3 14 ? 15.179 64.371 18.492 1.00 16.36 176 ILE B C 1
ATOM 2088 O O . ILE F 3 14 ? 14.674 65.463 18.206 1.00 20.23 176 ILE B O 1
ATOM 2093 N N . SER F 3 15 ? 14.546 63.481 19.259 1.00 18.42 177 SER B N 1
ATOM 2094 C CA . SER F 3 15 ? 13.226 63.789 19.798 1.00 19.50 177 SER B CA 1
ATOM 2095 C C . SER F 3 15 ? 13.290 64.942 20.794 1.00 13.92 177 SER B C 1
ATOM 2096 O O . SER F 3 15 ? 12.424 65.824 20.782 1.00 17.89 177 SER B O 1
ATOM 2099 N N . LEU F 3 16 ? 14.303 64.952 21.665 1.00 13.39 178 LEU B N 1
ATOM 2100 C CA . LEU F 3 16 ? 14.441 66.040 22.630 1.00 16.43 178 LEU B CA 1
ATOM 2101 C C . LEU F 3 16 ? 14.595 67.382 21.923 1.00 21.81 178 LEU B C 1
ATOM 2102 O O . LEU F 3 16 ? 13.924 68.362 22.269 1.00 18.68 178 LEU B O 1
ATOM 2107 N N . ILE F 3 17 ? 15.470 67.437 20.917 1.00 14.11 179 ILE B N 1
ATOM 2108 C CA . ILE F 3 17 ? 15.686 68.675 20.173 1.00 12.99 179 ILE B CA 1
ATOM 2109 C C . ILE F 3 17 ? 14.414 69.083 19.440 1.00 22.11 179 ILE B C 1
ATOM 2110 O O . ILE F 3 17 ? 14.009 70.251 19.464 1.00 17.37 179 ILE B O 1
ATOM 2115 N N . THR F 3 18 ? 13.769 68.123 18.771 1.00 20.84 180 THR B N 1
ATOM 2116 C CA . THR F 3 18 ? 12.559 68.426 18.012 1.00 20.48 180 THR B CA 1
ATOM 2117 C C . THR F 3 18 ? 11.488 69.038 18.908 1.00 16.08 180 THR B C 1
ATOM 2118 O O . THR F 3 18 ? 10.876 70.053 18.557 1.00 25.11 180 THR B O 1
ATOM 2122 N N . MET F 3 19 ? 11.266 68.449 20.085 1.00 16.82 181 MET B N 1
ATOM 2123 C CA . MET F 3 19 ? 10.271 68.994 21.004 1.00 18.79 181 MET B CA 1
ATOM 2124 C C . MET F 3 19 ? 10.647 70.403 21.447 1.00 24.46 181 MET B C 1
ATOM 2125 O O . MET F 3 19 ? 9.782 71.281 21.551 1.00 23.79 181 MET B O 1
ATOM 2130 N N . ALA F 3 20 ? 11.932 70.635 21.725 1.00 21.01 182 ALA B N 1
ATOM 2131 C CA . ALA F 3 20 ? 12.375 71.961 22.145 1.00 23.24 182 ALA B CA 1
ATOM 2132 C C . ALA F 3 20 ? 12.108 72.997 21.060 1.00 22.33 182 ALA B C 1
ATOM 2133 O O . ALA F 3 20 ? 11.549 74.067 21.328 1.00 35.95 182 ALA B O 1
ATOM 2135 N N . ILE F 3 21 ? 12.503 72.693 19.823 1.00 19.95 183 ILE B N 1
ATOM 2136 C CA . ILE F 3 21 ? 12.289 73.631 18.726 1.00 25.75 183 ILE B CA 1
ATOM 2137 C C . ILE F 3 21 ? 10.800 73.796 18.447 1.00 33.39 183 ILE B C 1
ATOM 2138 O O . ILE F 3 21 ? 10.319 74.911 18.209 1.00 29.29 183 ILE B O 1
ATOM 2143 N N . GLN F 3 22 ? 10.045 72.694 18.485 1.00 34.84 184 GLN B N 1
ATOM 2144 C CA . GLN F 3 22 ? 8.623 72.753 18.160 1.00 33.44 184 GLN B CA 1
ATOM 2145 C C . GLN F 3 22 ? 7.853 73.629 19.139 1.00 35.02 184 GLN B C 1
ATOM 2146 O O . GLN F 3 22 ? 6.892 74.300 18.746 1.00 38.51 184 GLN B O 1
ATOM 2152 N N . GLN F 3 23 ? 8.253 73.647 20.410 1.00 28.02 185 GLN B N 1
ATOM 2153 C CA . GLN F 3 23 ? 7.517 74.438 21.385 1.00 22.67 185 GLN B CA 1
ATOM 2154 C C . GLN F 3 23 ? 7.939 75.896 21.399 1.00 32.24 185 GLN B C 1
ATOM 2155 O O . GLN F 3 23 ? 7.275 76.706 22.053 1.00 37.54 185 GLN B O 1
ATOM 2161 N N . ALA F 3 24 ? 8.995 76.255 20.690 1.00 31.12 186 ALA B N 1
ATOM 2162 C CA . ALA F 3 24 ? 9.428 77.640 20.701 1.00 39.78 186 ALA B CA 1
ATOM 2163 C C . ALA F 3 24 ? 8.441 78.458 19.882 1.00 43.98 186 ALA B C 1
ATOM 2164 O O . ALA F 3 24 ? 8.077 78.047 18.774 1.00 37.09 186 ALA B O 1
ATOM 2166 N N . PRO F 3 25 ? 7.968 79.594 20.394 1.00 51.68 187 PRO B N 1
ATOM 2167 C CA . PRO F 3 25 ? 7.076 80.444 19.588 1.00 47.99 187 PRO B CA 1
ATOM 2168 C C . PRO F 3 25 ? 7.637 80.772 18.213 1.00 41.31 187 PRO B C 1
ATOM 2169 O O . PRO F 3 25 ? 6.880 80.818 17.236 1.00 45.85 187 PRO B O 1
ATOM 2173 N N . SER F 3 26 ? 8.951 80.965 18.105 1.00 39.50 188 SER B N 1
ATOM 2174 C CA . SER F 3 26 ? 9.589 81.296 16.839 1.00 43.09 188 SER B CA 1
ATOM 2175 C C . SER F 3 26 ? 9.990 80.072 16.023 1.00 41.10 188 SER B C 1
ATOM 2176 O O . SER F 3 26 ? 10.461 80.235 14.892 1.00 42.45 188 SER B O 1
ATOM 2179 N N . LYS F 3 27 ? 9.820 78.863 16.565 1.00 34.76 189 LYS B N 1
ATOM 2180 C CA . LYS F 3 27 ? 10.251 77.622 15.914 1.00 37.04 189 LYS B CA 1
ATOM 2181 C C . LYS F 3 27 ? 11.748 77.633 15.604 1.00 33.41 189 LYS B C 1
ATOM 2182 O O . LYS F 3 27 ? 12.208 76.970 14.671 1.00 34.06 189 LYS B O 1
ATOM 2188 N N . MET F 3 28 ? 12.516 78.402 16.373 1.00 32.86 190 MET B N 1
ATOM 2189 C CA . MET F 3 28 ? 13.969 78.368 16.320 1.00 36.95 190 MET B CA 1
ATOM 2190 C C . MET F 3 28 ? 14.503 78.486 17.736 1.00 39.55 190 MET B C 1
ATOM 2191 O O . MET F 3 28 ? 13.863 79.081 18.608 1.00 44.01 190 MET B O 1
ATOM 2196 N N . LEU F 3 29 ? 15.684 77.919 17.959 1.00 33.30 191 LEU B N 1
ATOM 2197 C CA . LEU F 3 29 ? 16.317 78.003 19.263 1.00 26.47 191 LEU B CA 1
ATOM 2198 C C . LEU F 3 29 ? 17.825 78.041 19.089 1.00 29.97 191 LEU B C 1
ATOM 2199 O O . LEU F 3 29 ? 18.376 77.435 18.166 1.00 31.32 191 LEU B O 1
ATOM 2204 N N . THR F 3 30 ? 18.485 78.753 19.993 1.00 29.52 192 THR B N 1
ATOM 2205 C CA . THR F 3 30 ? 19.930 78.671 20.069 1.00 26.75 192 THR B CA 1
ATOM 2206 C C . THR F 3 30 ? 20.314 77.396 20.807 1.00 26.18 192 THR B C 1
ATOM 2207 O O . THR F 3 30 ? 19.490 76.769 21.482 1.00 16.66 192 THR B O 1
ATOM 2211 N N . LEU F 3 31 ? 21.583 77.010 20.667 1.00 22.29 193 LEU B N 1
ATOM 2212 C CA . LEU F 3 31 ? 22.068 75.818 21.353 1.00 15.67 193 LEU B CA 1
ATOM 2213 C C . LEU F 3 31 ? 21.814 75.911 22.852 1.00 21.82 193 LEU B C 1
ATOM 2214 O O . LEU F 3 31 ? 21.294 74.971 23.466 1.00 20.17 193 LEU B O 1
ATOM 2219 N N . SER F 3 32 ? 22.140 77.058 23.456 1.00 19.35 194 SER B N 1
ATOM 2220 C CA . SER F 3 32 ? 21.958 77.193 24.897 1.00 17.72 194 SER B CA 1
ATOM 2221 C C . SER F 3 32 ? 20.484 77.176 25.286 1.00 19.16 194 SER B C 1
ATOM 2222 O O . SER F 3 32 ? 20.134 76.670 26.358 1.00 20.96 194 SER B O 1
ATOM 2225 N N . GLU F 3 33 ? 19.602 77.674 24.418 1.00 16.15 195 GLU B N 1
ATOM 2226 C CA . GLU F 3 33 ? 18.175 77.588 24.710 1.00 18.42 195 GLU B CA 1
ATOM 2227 C C . GLU F 3 33 ? 17.684 76.148 24.657 1.00 23.68 195 GLU B C 1
ATOM 2228 O O . GLU F 3 33 ? 16.798 75.766 25.433 1.00 20.04 195 GLU B O 1
ATOM 2234 N N . ILE F 3 34 ? 18.249 75.338 23.760 1.00 17.08 196 ILE B N 1
ATOM 2235 C CA . ILE F 3 34 ? 17.923 73.914 23.729 1.00 12.84 196 ILE B CA 1
ATOM 2236 C C . ILE F 3 34 ? 18.348 73.250 25.033 1.00 16.69 196 ILE B C 1
ATOM 2237 O O . ILE F 3 34 ? 17.578 72.498 25.643 1.00 20.54 196 ILE B O 1
ATOM 2242 N N . TYR F 3 35 ? 19.584 73.513 25.474 1.00 19.45 197 TYR B N 1
ATOM 2243 C CA . TYR F 3 35 ? 20.034 73.035 26.780 1.00 14.47 197 TYR B CA 1
ATOM 2244 C C . TYR F 3 35 ? 19.027 73.395 27.864 1.00 20.00 197 TYR B C 1
ATOM 2245 O O . TYR F 3 35 ? 18.634 72.552 28.679 1.00 15.16 197 TYR B O 1
ATOM 2254 N N . GLN F 3 36 ? 18.605 74.660 27.886 1.00 14.64 198 GLN B N 1
ATOM 2255 C CA . GLN F 3 36 ? 17.784 75.150 28.984 1.00 21.43 198 GLN B CA 1
ATOM 2256 C C . GLN F 3 36 ? 16.402 74.514 28.970 1.00 16.25 198 GLN B C 1
ATOM 2257 O O . GLN F 3 36 ? 15.883 74.127 30.024 1.00 22.34 198 GLN B O 1
ATOM 2263 N N . TRP F 3 37 ? 15.796 74.387 27.787 1.00 19.75 199 TRP B N 1
ATOM 2264 C CA . TRP F 3 37 ? 14.485 73.753 27.702 1.00 20.91 199 TRP B CA 1
ATOM 2265 C C . TRP F 3 37 ? 14.537 72.316 28.203 1.00 23.99 199 TRP B C 1
ATOM 2266 O O . TRP F 3 37 ? 13.662 71.884 28.963 1.00 17.94 199 TRP B O 1
ATOM 2277 N N . ILE F 3 38 ? 15.561 71.565 27.795 1.00 20.11 200 ILE B N 1
ATOM 2278 C CA . ILE F 3 38 ? 15.694 70.178 28.231 1.00 17.51 200 ILE B CA 1
ATOM 2279 C C . 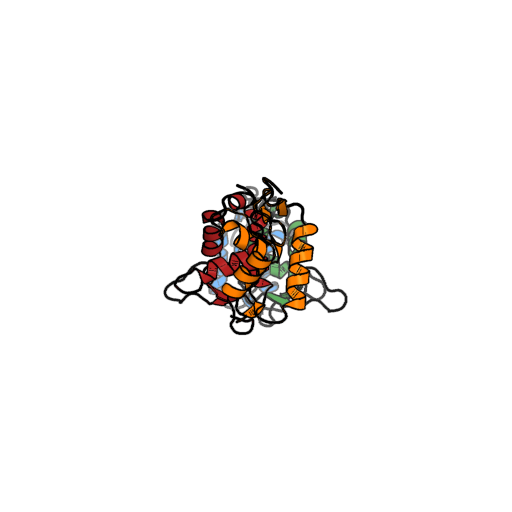ILE F 3 38 ? 15.828 70.110 29.749 1.00 20.56 200 ILE B C 1
ATOM 2280 O O . ILE F 3 38 ? 15.170 69.300 30.413 1.00 17.57 200 ILE B O 1
ATOM 2285 N N . MET F 3 39 ? 16.672 70.969 30.321 1.00 20.82 201 MET B N 1
ATOM 2286 C CA . MET F 3 39 ? 16.862 70.947 31.768 1.00 21.70 201 MET B CA 1
ATOM 2287 C C . MET F 3 39 ? 15.613 71.427 32.500 1.00 18.26 201 MET B C 1
ATOM 2288 O O . MET F 3 39 ? 15.262 70.890 33.556 1.00 16.38 201 MET B O 1
ATOM 2293 N N . ASP F 3 40 ? 14.924 72.431 31.951 1.00 14.98 202 ASP B N 1
ATOM 2294 C CA . ASP F 3 40 ? 13.710 72.929 32.590 1.00 19.06 202 ASP B CA 1
ATOM 2295 C C . ASP F 3 40 ? 12.645 71.844 32.679 1.00 26.42 202 ASP B C 1
ATOM 2296 O O . ASP F 3 40 ? 11.966 71.712 33.704 1.00 24.62 202 ASP B O 1
ATOM 2301 N N . LEU F 3 41 ? 12.486 71.057 31.617 1.00 24.16 203 LEU B N 1
ATOM 2302 C CA . LEU F 3 41 ? 11.420 70.065 31.562 1.00 21.37 203 LEU B CA 1
ATOM 2303 C C . LEU F 3 41 ? 11.804 68.735 32.195 1.00 25.90 203 LEU B C 1
ATOM 2304 O O . LEU F 3 41 ? 10.929 68.035 32.716 1.00 23.17 203 LEU B O 1
ATOM 2309 N N . PHE F 3 42 ? 13.083 68.372 32.173 1.00 19.86 204 PHE B N 1
ATOM 2310 C CA . PHE F 3 42 ? 13.524 67.034 32.566 1.00 22.37 204 PHE B CA 1
ATOM 2311 C C . PHE F 3 42 ? 14.625 67.141 33.608 1.00 24.64 204 PHE B C 1
ATOM 2312 O O . PHE F 3 42 ? 15.804 67.335 33.252 1.00 20.97 204 PHE B O 1
ATOM 2320 N N . PRO F 3 43 ? 14.289 67.032 34.895 1.00 25.81 205 PRO B N 1
ATOM 2321 C CA . PRO F 3 43 ? 15.309 67.161 35.952 1.00 23.90 205 PRO B CA 1
ATOM 2322 C C . PRO F 3 43 ? 16.491 66.220 35.799 1.00 19.74 205 PRO B C 1
ATOM 2323 O O . PRO F 3 43 ? 17.591 66.551 36.261 1.00 22.32 205 PRO B O 1
ATOM 2327 N N . TYR F 3 44 ? 16.293 65.047 35.188 1.00 16.18 206 TYR B N 1
ATOM 2328 C CA . TYR F 3 44 ? 17.404 64.126 34.960 1.00 20.31 206 TYR B CA 1
ATOM 2329 C C . TYR F 3 44 ? 18.581 64.815 34.279 1.00 20.13 206 TYR B C 1
ATOM 2330 O O . TYR F 3 44 ? 19.744 64.523 34.582 1.00 23.53 206 TYR B O 1
ATOM 2339 N N . TYR F 3 45 ? 18.303 65.730 33.354 1.00 18.29 207 TYR B N 1
ATOM 2340 C CA . TYR F 3 45 ? 19.350 66.341 32.548 1.00 18.00 207 TYR B CA 1
ATOM 2341 C C . TYR F 3 45 ? 19.991 67.544 33.222 1.00 24.63 207 TYR B C 1
ATOM 2342 O O . TYR F 3 45 ? 20.829 68.212 32.609 1.00 21.30 207 TYR B O 1
ATOM 2351 N N . ARG F 3 46 ? 19.624 67.833 34.466 1.00 20.45 208 ARG B N 1
ATOM 2352 C CA . ARG F 3 46 ? 20.315 68.864 35.224 1.00 28.14 208 ARG B CA 1
ATOM 2353 C C . ARG F 3 46 ? 21.674 68.398 35.732 1.00 28.66 208 ARG B C 1
ATOM 2354 O O . ARG F 3 46 ? 22.435 69.219 36.255 1.00 26.39 208 ARG B O 1
ATOM 2362 N N . GLN F 3 47 ? 21.991 67.113 35.586 1.00 26.45 209 GLN B N 1
ATOM 2363 C CA . GLN F 3 47 ? 23.301 66.554 35.894 1.00 29.86 209 GLN B CA 1
ATOM 2364 C C . GLN F 3 47 ? 23.974 66.051 34.619 1.00 30.57 209 GLN B C 1
ATOM 2365 O O . GLN F 3 47 ? 23.353 65.956 33.557 1.00 21.73 209 GLN B O 1
ATOM 2371 N N . ASN F 3 48 ? 25.262 65.711 34.749 1.00 26.78 210 ASN B N 1
ATOM 2372 C CA . ASN F 3 48 ? 26.072 65.167 33.648 1.00 26.62 210 ASN B CA 1
ATOM 2373 C C . ASN F 3 48 ? 26.015 66.054 32.407 1.00 24.42 210 ASN B C 1
ATOM 2374 O O . ASN F 3 48 ? 26.016 65.569 31.273 1.00 26.74 210 ASN B O 1
ATOM 2379 N N . GLN F 3 49 ? 25.990 67.370 32.626 1.00 23.49 211 GLN B N 1
ATOM 2380 C CA . GLN F 3 49 ? 25.771 68.306 31.525 1.00 15.59 211 GLN B CA 1
ATOM 2381 C C . GLN F 3 49 ? 26.897 68.276 30.496 1.00 27.89 211 GLN B C 1
ATOM 2382 O O . GLN F 3 49 ? 26.641 68.389 29.293 1.00 25.23 211 GLN B O 1
ATOM 2388 N N . GLN F 3 50 ? 28.147 68.098 30.934 1.00 24.86 212 GLN B N 1
ATOM 2389 C CA . GLN F 3 50 ? 29.249 68.097 29.976 1.00 31.28 212 GLN B CA 1
ATOM 2390 C C . GLN F 3 50 ? 29.107 66.978 28.953 1.00 25.35 212 GLN B C 1
ATOM 2391 O O . GLN F 3 50 ? 29.630 67.091 27.838 1.00 35.44 212 GLN B O 1
ATOM 2397 N N . ARG F 3 51 ? 28.378 65.921 29.298 1.00 24.06 213 ARG B N 1
ATOM 2398 C CA . ARG F 3 51 ? 28.278 64.726 28.473 1.00 19.35 213 ARG B CA 1
ATOM 2399 C C . ARG F 3 51 ? 27.091 64.786 27.519 1.00 15.58 213 ARG B C 1
ATOM 2400 O O . ARG F 3 51 ? 27.264 64.669 26.301 1.00 15.69 213 ARG B O 1
ATOM 2408 N N . TRP F 3 52 ? 25.873 64.954 28.045 1.00 13.23 214 TRP B N 1
ATOM 2409 C CA . TRP F 3 52 ? 24.712 64.932 27.161 1.00 13.90 214 TRP B CA 1
ATOM 2410 C C . TRP F 3 52 ? 24.661 66.170 26.273 1.00 8.77 214 TRP B C 1
ATOM 2411 O O . TRP F 3 52 ? 24.111 66.111 25.167 1.00 13.40 214 TRP B O 1
ATOM 2422 N N . GLN F 3 53 ? 25.241 67.289 26.716 1.00 9.15 215 GLN B N 1
ATOM 2423 C CA . GLN F 3 53 ? 25.300 68.452 25.837 1.00 21.37 215 GLN B CA 1
ATOM 2424 C C . GLN F 3 53 ? 26.241 68.203 24.664 1.00 14.80 215 GLN B C 1
ATOM 2425 O O . GLN F 3 53 ? 25.984 68.686 23.555 1.00 9.75 215 GLN B O 1
ATOM 2431 N N . ASN F 3 54 ? 27.312 67.433 24.877 1.00 16.52 216 ASN B N 1
ATOM 2432 C CA . ASN F 3 54 ? 28.117 66.950 23.758 1.00 14.23 216 ASN B CA 1
ATOM 2433 C C . ASN F 3 54 ? 27.261 66.142 22.788 1.00 14.54 216 ASN B C 1
ATOM 2434 O O . ASN F 3 54 ? 27.320 66.346 21.570 1.00 17.14 216 ASN B O 1
ATOM 2439 N N . SER F 3 55 ? 26.437 65.233 23.319 1.00 11.63 217 SER B N 1
ATOM 2440 C CA . SER F 3 55 ? 25.562 64.436 22.464 1.00 11.60 217 SER B CA 1
ATOM 2441 C C . SER F 3 55 ? 24.561 65.316 21.724 1.00 14.08 217 SER B C 1
ATOM 2442 O O . SER F 3 55 ? 24.228 65.051 20.564 1.00 15.40 217 SER B O 1
ATOM 2445 N N . ILE F 3 56 ? 24.079 66.375 22.379 1.00 13.53 218 ILE B N 1
ATOM 2446 C CA . ILE F 3 56 ? 23.162 67.30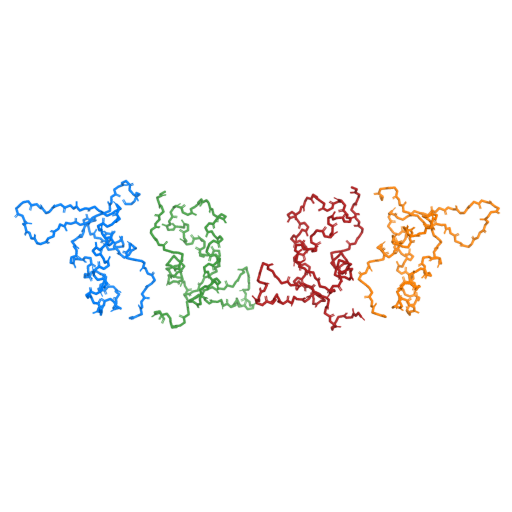6 21.725 1.00 16.96 218 ILE B CA 1
ATOM 2447 C C . ILE F 3 56 ? 23.851 67.990 20.547 1.00 21.81 218 ILE B C 1
ATOM 2448 O O . ILE F 3 56 ? 23.316 68.033 19.432 1.00 14.52 218 ILE B O 1
ATOM 2453 N N . ARG F 3 57 ? 25.061 68.516 20.773 1.00 17.49 219 ARG B N 1
ATOM 2454 C CA . ARG F 3 57 ? 25.796 69.167 19.692 1.00 15.65 219 ARG B CA 1
ATOM 2455 C C . ARG F 3 57 ? 26.055 68.202 18.544 1.00 13.91 219 ARG B C 1
ATOM 2456 O O . ARG F 3 57 ? 25.892 68.558 17.370 1.00 17.61 219 ARG B O 1
ATOM 2464 N N . HIS F 3 58 ? 26.445 66.969 18.866 1.00 10.86 220 HIS B N 1
ATOM 2465 C CA . HIS F 3 58 ? 26.654 65.963 17.835 1.00 13.89 220 HIS B CA 1
ATOM 2466 C C . HIS F 3 58 ? 25.391 65.749 17.012 1.00 18.90 220 HIS B C 1
ATOM 2467 O O . HIS F 3 58 ? 25.443 65.697 15.779 1.00 16.36 220 HIS B O 1
ATOM 2474 N N . SER F 3 59 ? 24.243 65.634 17.679 1.00 14.84 221 SER B N 1
ATOM 2475 C CA . SER F 3 59 ? 23.003 65.331 16.971 1.00 18.48 221 SER B CA 1
ATOM 2476 C C . SER F 3 59 ? 22.571 66.486 16.073 1.00 21.68 221 SER B C 1
ATOM 2477 O O . SER F 3 59 ? 22.066 66.260 14.967 1.00 16.28 221 SER B O 1
ATOM 2480 N N . LEU F 3 60 ? 22.767 67.728 16.525 1.00 19.60 222 LEU B N 1
ATOM 2481 C CA . LEU F 3 60 ? 22.340 68.882 15.737 1.00 16.13 222 LEU B CA 1
ATOM 2482 C C . LEU F 3 60 ? 23.076 68.958 14.402 1.00 17.25 222 LEU B C 1
ATOM 2483 O O . LEU F 3 60 ? 22.456 69.149 13.349 1.00 27.87 222 LEU B O 1
ATOM 2488 N N . SER F 3 61 ? 24.400 68.818 14.424 1.00 15.43 223 SER B N 1
ATOM 2489 C CA . SER F 3 61 ? 25.166 68.910 13.183 1.00 21.61 223 SER B CA 1
ATOM 2490 C C . SER F 3 61 ? 25.064 67.629 12.357 1.00 29.02 223 SER B C 1
ATOM 2491 O O . SER F 3 61 ? 24.939 67.690 11.130 1.00 30.03 223 SER B O 1
ATOM 2494 N N . PHE F 3 62 ? 25.122 66.463 13.008 1.00 27.38 224 PHE B N 1
ATOM 2495 C CA . PHE F 3 62 ? 25.198 65.200 12.278 1.00 23.76 224 PHE B CA 1
ATOM 2496 C C . PHE F 3 62 ? 23.908 64.888 11.525 1.00 28.93 224 PHE B C 1
ATOM 2497 O O . PHE F 3 62 ? 23.952 64.242 10.471 1.00 28.80 224 PHE B O 1
ATOM 2505 N N . ASN F 3 63 ? 22.759 65.310 12.043 1.00 21.14 225 ASN B N 1
ATOM 2506 C CA . ASN F 3 63 ? 21.473 64.981 11.444 1.00 26.41 225 ASN B CA 1
ATOM 2507 C C . ASN F 3 63 ? 21.016 66.117 10.539 1.00 26.29 225 ASN B C 1
ATOM 2508 O O . ASN F 3 63 ? 20.971 67.278 10.962 1.00 26.35 225 ASN B O 1
ATOM 2513 N N . ASP F 3 64 ? 20.658 65.772 9.300 1.00 28.58 226 ASP B N 1
ATOM 2514 C CA . ASP F 3 64 ? 20.222 66.773 8.334 1.00 34.64 226 ASP B CA 1
ATOM 2515 C C . ASP F 3 64 ? 18.877 67.392 8.691 1.00 36.71 226 ASP B C 1
ATOM 2516 O O . ASP F 3 64 ? 18.550 68.465 8.172 1.00 42.03 226 ASP B O 1
ATOM 2521 N N . CYS F 3 65 ? 18.092 66.752 9.560 1.00 30.91 227 CYS B N 1
ATOM 2522 C CA . CYS F 3 65 ? 16.793 67.303 9.929 1.00 20.97 227 CYS B CA 1
ATOM 2523 C C . CYS F 3 65 ? 16.911 68.580 10.749 1.00 30.19 227 CYS B C 1
ATOM 2524 O O . CYS F 3 65 ? 15.918 69.300 10.892 1.00 34.70 227 CYS B O 1
ATOM 2527 N N . PHE F 3 66 ? 18.090 68.880 11.279 1.00 28.47 228 PHE B N 1
ATOM 2528 C CA . PHE F 3 66 ? 18.331 70.101 12.032 1.00 24.97 228 PHE B CA 1
ATOM 2529 C C . PHE F 3 66 ? 19.212 71.011 11.192 1.00 35.05 228 PHE B C 1
ATOM 2530 O O . PHE F 3 66 ? 20.263 70.586 10.701 1.00 36.60 228 PHE B O 1
ATOM 2538 N N . VAL F 3 67 ? 18.786 72.261 11.034 1.00 35.29 229 VAL B N 1
ATOM 2539 C CA . VAL F 3 67 ? 19.413 73.189 10.104 1.00 34.17 229 VAL B CA 1
ATOM 2540 C C . VAL F 3 67 ? 19.812 74.435 10.875 1.00 29.20 229 VAL B C 1
ATOM 2541 O O . VAL F 3 67 ? 19.020 74.969 11.661 1.00 30.39 229 VAL B O 1
ATOM 2545 N N . LYS F 3 68 ? 21.037 74.894 10.646 1.00 29.82 230 LYS B N 1
ATOM 2546 C CA . LYS F 3 68 ? 21.587 76.047 11.337 1.00 30.29 230 LYS B CA 1
ATOM 2547 C C . LYS F 3 68 ? 21.173 77.305 10.587 1.00 33.95 230 LYS B C 1
ATOM 2548 O O . LYS F 3 68 ? 21.249 77.351 9.356 1.00 38.48 230 LYS B O 1
ATOM 2554 N N . VAL F 3 69 ? 20.730 78.318 11.324 1.00 36.81 231 VAL B N 1
ATOM 2555 C CA . VAL F 3 69 ? 20.276 79.568 10.727 1.00 42.24 231 VAL B CA 1
ATOM 2556 C C . VAL F 3 69 ? 20.988 80.725 11.416 1.00 47.08 231 VAL B C 1
ATOM 2557 O O . VAL F 3 69 ? 20.908 80.868 12.643 1.00 42.91 231 VAL B O 1
ATOM 2561 N N . ALA F 3 70 ? 21.681 81.543 10.628 1.00 51.65 232 ALA B N 1
ATOM 2562 C CA . ALA F 3 70 ? 22.484 82.628 11.174 1.00 51.21 232 ALA B CA 1
ATOM 2563 C C . ALA F 3 70 ? 21.594 83.716 11.758 1.00 48.95 232 ALA B C 1
ATOM 2564 O O . ALA F 3 70 ? 20.502 83.986 11.250 1.00 47.66 232 ALA B O 1
ATOM 2566 N N . ARG F 3 71 ? 22.057 84.330 12.844 1.00 53.02 233 ARG B N 1
ATOM 2567 C CA . ARG F 3 71 ? 21.403 85.531 13.340 1.00 73.62 233 ARG B CA 1
ATOM 2568 C C . ARG F 3 71 ? 21.437 86.622 12.277 1.00 96.21 233 ARG B C 1
ATOM 2569 O O . ARG F 3 71 ? 22.333 86.668 11.430 1.00 96.22 233 ARG B O 1
ATOM 2577 N N . SER F 3 72 ? 20.446 87.505 12.323 1.00 120.25 234 SER B N 1
ATOM 2578 C CA . SER F 3 72 ? 20.462 88.668 11.455 1.00 126.50 234 SER B CA 1
ATOM 2579 C C . SER F 3 72 ? 21.553 89.644 11.894 1.00 126.96 234 SER B C 1
ATOM 2580 O O . SER F 3 72 ? 21.841 89.770 13.088 1.00 127.01 234 SER B O 1
ATOM 2583 N N . PRO F 3 73 ? 22.184 90.337 10.946 1.00 124.76 235 PRO B N 1
ATOM 2584 C CA . PRO F 3 73 ? 23.184 91.344 11.314 1.00 125.31 235 PRO B CA 1
ATOM 2585 C C . PRO F 3 73 ? 22.550 92.460 12.132 1.00 133.57 235 PRO B C 1
ATOM 2586 O O . PRO F 3 73 ? 21.343 92.703 12.070 1.00 134.35 235 PRO B O 1
ATOM 2590 N N . ASP F 3 74 ? 23.385 93.129 12.926 1.00 142.89 236 ASP B N 1
ATOM 2591 C CA . ASP F 3 74 ? 22.974 94.120 13.919 1.00 145.13 236 ASP B CA 1
ATOM 2592 C C . ASP F 3 74 ? 22.022 93.544 14.961 1.00 138.71 236 ASP B C 1
ATOM 2593 O O . ASP F 3 74 ? 21.542 94.276 15.834 1.00 140.50 236 ASP B O 1
ATOM 2598 N N . LYS F 3 75 ? 21.731 92.250 14.880 1.00 125.66 237 LYS B N 1
ATOM 2599 C CA . LYS F 3 75 ? 21.295 91.447 16.017 1.00 113.72 237 LYS B CA 1
ATOM 2600 C C . LYS F 3 75 ? 22.319 90.325 16.164 1.00 104.80 237 LYS B C 1
ATOM 2601 O O . LYS F 3 75 ? 22.028 89.153 15.906 1.00 102.55 237 LYS B O 1
ATOM 2607 N N . PRO F 3 76 ? 23.549 90.668 16.537 1.00 97.79 238 PRO B N 1
ATOM 2608 C CA . PRO F 3 76 ? 24.541 89.620 16.756 1.00 94.10 238 PRO B CA 1
ATOM 2609 C C . PRO F 3 76 ? 24.335 89.010 18.124 1.00 93.93 238 PRO B C 1
ATOM 2610 O O . PRO F 3 76 ? 23.682 89.568 19.007 1.00 91.15 238 PRO B O 1
ATOM 2614 N N . GLY F 3 77 ? 24.905 87.833 18.284 1.00 104.45 239 GLY B N 1
ATOM 2615 C CA . GLY F 3 77 ? 24.725 87.123 19.525 1.00 105.56 239 GLY B CA 1
ATOM 2616 C C . GLY F 3 77 ? 25.471 85.822 19.448 1.00 104.59 239 GLY B C 1
ATOM 2617 O O . GLY F 3 77 ? 26.052 85.465 18.419 1.00 110.16 239 GLY B O 1
ATOM 2618 N N . LYS F 3 78 ? 25.429 85.113 20.552 1.00 100.17 240 LYS B N 1
ATOM 2619 C CA . LYS F 3 78 ? 26.281 83.963 20.763 1.00 93.43 240 LYS B CA 1
ATOM 2620 C C . LYS F 3 78 ? 25.604 82.707 20.225 1.00 87.88 240 LYS B C 1
ATOM 2621 O O . LYS F 3 78 ? 24.511 82.341 20.673 1.00 87.85 240 LYS B O 1
ATOM 2627 N N . GLY F 3 79 ? 26.242 82.074 19.239 1.00 66.89 241 GLY B N 1
ATOM 2628 C CA . GLY F 3 79 ? 25.681 80.931 18.542 1.00 58.14 241 GLY B CA 1
ATOM 2629 C C . GLY F 3 79 ? 24.661 81.317 17.489 1.00 49.95 241 GLY B C 1
ATOM 2630 O O . GLY F 3 79 ? 24.183 82.455 17.474 1.00 56.30 241 GLY B O 1
ATOM 2631 N N . SER F 3 80 ? 24.315 80.384 16.605 1.00 37.83 242 SER B N 1
ATOM 2632 C CA . SER F 3 80 ? 23.272 80.605 15.619 1.00 34.42 242 SER B CA 1
ATOM 2633 C C . SER F 3 80 ? 21.973 79.996 16.132 1.00 30.56 242 SER B C 1
ATOM 2634 O O . SER F 3 80 ? 21.927 79.370 17.195 1.00 29.87 242 SER B O 1
ATOM 2637 N N . TYR F 3 81 ? 20.903 80.197 15.373 1.00 30.72 243 TYR B N 1
ATOM 2638 C CA . TYR F 3 81 ? 19.644 79.522 15.643 1.00 30.79 243 TYR B CA 1
ATOM 2639 C C . TYR F 3 81 ? 19.613 78.157 14.967 1.00 29.56 243 TYR B C 1
ATOM 2640 O O . TYR F 3 81 ? 20.195 77.955 13.898 1.00 31.47 243 TYR B O 1
ATOM 2649 N N . TRP F 3 82 ? 18.921 77.217 15.603 1.00 28.68 244 TRP B N 1
ATOM 2650 C CA . TRP F 3 82 ? 18.701 75.892 15.045 1.00 24.86 244 TRP B CA 1
ATOM 2651 C C . TRP F 3 82 ? 17.226 75.720 14.725 1.00 23.84 244 TRP B C 1
ATOM 2652 O O . TRP F 3 82 ? 16.360 76.240 15.433 1.00 28.95 244 TRP B O 1
ATOM 2663 N N . THR F 3 83 ? 16.947 75.014 13.633 1.00 25.22 245 THR B N 1
ATOM 2664 C CA . THR F 3 83 ? 15.588 74.831 13.150 1.00 32.80 245 THR B CA 1
ATOM 2665 C C . THR F 3 83 ? 15.418 73.423 12.602 1.00 30.96 245 THR 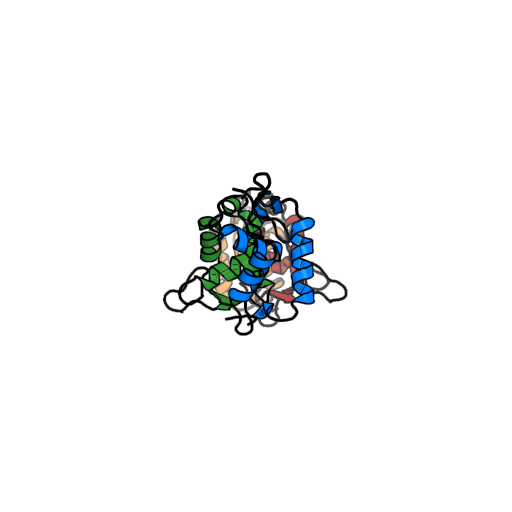B C 1
ATOM 2666 O O . THR F 3 83 ? 16.387 72.691 12.367 1.00 29.44 245 THR B O 1
ATOM 2670 N N . LEU F 3 84 ? 14.159 73.073 12.352 1.00 29.93 246 LEU B N 1
ATOM 2671 C CA . LEU F 3 84 ? 13.810 71.811 11.720 1.00 37.70 246 LEU B CA 1
ATOM 2672 C C . LEU F 3 84 ? 13.781 71.985 10.209 1.00 45.63 246 LEU B C 1
ATOM 2673 O O . LEU F 3 84 ? 13.300 72.999 9.697 1.00 49.93 246 LEU B O 1
ATOM 2678 N N . HIS F 3 85 ? 14.330 71.003 9.507 1.00 44.17 247 HIS B N 1
ATOM 2679 C CA . HIS F 3 85 ? 14.344 71.015 8.056 1.00 57.03 247 HIS B CA 1
ATOM 2680 C C . HIS F 3 85 ? 12.924 70.797 7.530 1.00 69.84 247 HIS B C 1
ATOM 2681 O O . HIS F 3 85 ? 12.121 70.112 8.172 1.00 72.79 247 HIS B O 1
ATOM 2688 N N . PRO F 3 86 ? 12.579 71.396 6.380 1.00 76.84 248 PRO B N 1
ATOM 2689 C CA . PRO F 3 86 ? 11.199 71.259 5.869 1.00 76.21 248 PRO B CA 1
ATOM 2690 C C . PRO F 3 86 ? 10.722 69.821 5.736 1.00 87.07 248 PRO B C 1
ATOM 2691 O O . PRO F 3 86 ? 9.573 69.537 6.096 1.00 86.50 248 PRO B O 1
ATOM 2695 N N . ASP F 3 87 ? 11.557 68.898 5.249 1.00 112.35 249 ASP B N 1
ATOM 2696 C CA . ASP F 3 87 ? 11.166 67.494 5.192 1.00 121.40 249 ASP B CA 1
ATOM 2697 C C . ASP F 3 87 ? 12.222 66.588 5.808 1.00 125.12 249 ASP B C 1
ATOM 2698 O O . ASP F 3 87 ? 12.124 65.363 5.666 1.00 127.49 249 ASP B O 1
ATOM 2703 N N . SER F 3 88 ? 13.205 67.156 6.503 1.00 122.80 250 SER B N 1
ATOM 2704 C CA . SER 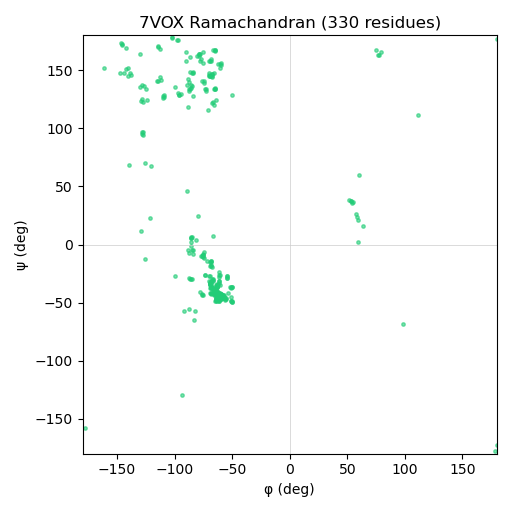F 3 88 ? 14.475 66.491 6.794 1.00 117.59 250 SER B CA 1
ATOM 2705 C C . SER F 3 88 ? 15.156 66.037 5.507 1.00 114.53 250 SER B C 1
ATOM 2706 O O . SER F 3 88 ? 16.334 66.324 5.290 1.00 110.99 250 SER B O 1
ATOM 2709 N N . HIS G 3 6 ? -9.004 16.258 -1.296 1.00 58.32 168 HIS C N 1
ATOM 2710 C CA . HIS G 3 6 ? -9.810 15.316 -0.528 1.00 55.65 168 HIS C CA 1
ATOM 2711 C C . HIS G 3 6 ? -10.793 16.040 0.384 1.00 44.10 168 HIS C C 1
ATOM 2712 O O . HIS G 3 6 ? -10.767 17.264 0.504 1.00 46.34 168 HIS C O 1
ATOM 2719 N N . ALA G 3 7 ? -11.659 15.269 1.027 1.00 38.08 169 ALA C N 1
ATOM 2720 C CA . ALA G 3 7 ? -12.622 15.795 1.980 1.00 43.65 169 ALA C CA 1
ATOM 2721 C C . ALA G 3 7 ? -12.005 15.884 3.371 1.00 34.80 169 ALA C C 1
ATOM 2722 O O . ALA G 3 7 ? -10.984 15.259 3.671 1.00 29.78 169 ALA C O 1
ATOM 2724 N N . LYS G 3 8 ? -12.634 16.688 4.215 1.00 28.17 170 LYS C N 1
ATOM 2725 C CA . LYS G 3 8 ? -12.171 16.868 5.581 1.00 29.71 170 LYS C CA 1
ATOM 2726 C C . LYS G 3 8 ? -12.275 15.556 6.355 1.00 31.05 170 LYS C C 1
ATOM 2727 O O . LYS G 3 8 ? -13.355 14.951 6.396 1.00 25.54 170 LYS C O 1
ATOM 2733 N N . PRO G 3 9 ? -11.182 15.069 6.936 1.00 26.61 171 PRO C N 1
ATOM 2734 C CA . PRO G 3 9 ? -11.264 13.877 7.790 1.00 25.49 171 PRO C CA 1
ATOM 2735 C C . PRO G 3 9 ? -12.020 14.176 9.058 1.00 22.52 171 PRO C C 1
ATOM 2736 O O . PRO G 3 9 ? -12.163 15.351 9.452 1.00 15.02 171 PRO C O 1
ATOM 2740 N N . PRO G 3 10 ? -12.548 13.158 9.746 1.00 19.59 172 PRO C N 1
ATOM 2741 C CA . PRO G 3 10 ? -13.378 13.413 10.931 1.00 21.95 172 PRO C CA 1
ATOM 2742 C C . PRO G 3 10 ? -12.598 13.845 12.162 1.00 18.24 172 PRO C C 1
ATOM 2743 O O . PRO G 3 10 ? -13.218 14.305 13.129 1.00 14.99 172 PRO C O 1
ATOM 2747 N N . TYR G 3 11 ? -11.273 13.740 12.153 1.00 17.78 173 TYR C N 1
ATOM 2748 C CA . TYR G 3 11 ? -10.502 13.899 13.379 1.00 16.97 173 TYR C CA 1
ATOM 2749 C C . TYR G 3 11 ? -10.609 15.316 13.923 1.00 15.73 173 TYR C C 1
ATOM 2750 O O . TYR G 3 11 ? -10.493 16.292 13.177 1.00 17.05 173 TYR C O 1
ATOM 2759 N N . SER G 3 12 ? -10.850 15.422 15.227 1.00 13.98 174 SER C N 1
ATOM 2760 C CA . SER G 3 12 ? -10.745 16.694 15.919 1.00 13.94 174 SER C CA 1
ATOM 2761 C C . SER G 3 12 ? -9.292 17.162 15.937 1.00 14.19 174 SER C C 1
ATOM 2762 O O . SER G 3 12 ? -8.361 16.406 15.644 1.00 13.31 174 SER C O 1
ATOM 2765 N N . TYR G 3 13 ? -9.101 18.432 16.299 1.00 12.77 175 TYR C N 1
ATOM 2766 C CA . TYR G 3 13 ? -7.746 18.957 16.414 1.00 15.33 175 TYR C CA 1
ATOM 2767 C C . TYR G 3 13 ? -6.974 18.256 17.526 1.00 22.88 175 TYR C C 1
ATOM 2768 O O . TYR G 3 13 ? -5.785 17.954 17.367 1.00 18.16 175 TYR C O 1
ATOM 2777 N N . ILE G 3 14 ? -7.636 17.969 18.650 1.00 17.37 176 ILE C N 1
ATOM 2778 C CA . ILE G 3 14 ? -6.986 17.203 19.710 1.00 17.07 176 ILE C CA 1
ATOM 2779 C C . ILE G 3 14 ? -6.544 15.842 19.185 1.00 18.93 176 ILE C C 1
ATOM 2780 O O . ILE G 3 14 ? -5.424 15.388 19.454 1.00 15.15 176 ILE C O 1
ATOM 2785 N N . SER G 3 15 ? -7.410 15.176 18.418 1.00 8.81 177 SER C N 1
ATOM 2786 C CA . SER G 3 15 ? -7.052 13.876 17.857 1.00 17.13 177 SER C CA 1
ATOM 2787 C C . SER G 3 15 ? -5.914 13.998 16.849 1.00 16.38 177 SER C C 1
ATOM 2788 O O . SER G 3 15 ? -4.983 13.184 16.855 1.00 13.89 177 SER C O 1
ATOM 2791 N N . LEU G 3 16 ? -5.969 15.009 15.979 1.00 18.66 178 LEU C N 1
ATOM 2792 C CA . LEU G 3 16 ? -4.904 15.194 14.997 1.00 19.33 178 LEU C CA 1
ATOM 2793 C C . LEU G 3 16 ? -3.561 15.409 15.683 1.00 18.08 178 LEU C C 1
ATOM 2794 O O . LEU G 3 16 ? -2.555 14.787 15.320 1.00 15.09 178 LEU C O 1
ATOM 2799 N N . ILE G 3 17 ? -3.532 16.281 16.692 1.00 12.90 179 ILE C N 1
ATOM 2800 C CA . ILE G 3 17 ? -2.292 16.551 17.415 1.00 18.21 179 ILE C CA 1
ATOM 2801 C C . ILE G 3 17 ? -1.812 15.296 18.135 1.00 20.45 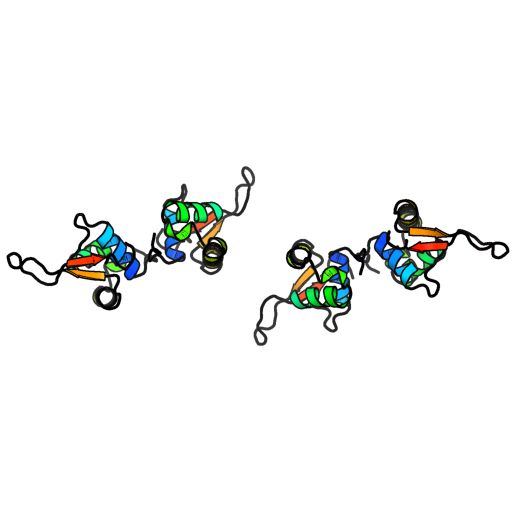179 ILE C C 1
ATOM 2802 O O . ILE G 3 17 ? -0.628 14.942 18.079 1.00 16.40 179 ILE C O 1
ATOM 2807 N N . THR G 3 18 ? -2.730 14.604 18.818 1.00 16.20 180 THR C N 1
ATOM 2808 C CA . THR G 3 18 ? -2.367 13.405 19.569 1.00 14.47 180 THR C CA 1
ATOM 2809 C C . THR G 3 18 ? -1.712 12.366 18.667 1.00 16.09 180 THR C C 1
ATOM 2810 O O . THR G 3 18 ? -0.692 11.766 19.027 1.00 15.31 180 THR C O 1
ATOM 2814 N N . MET G 3 19 ? -2.297 12.132 17.489 1.00 12.77 181 MET C N 1
ATOM 2815 C CA . MET G 3 19 ? -1.718 11.175 16.553 1.00 18.11 181 MET C CA 1
ATOM 2816 C C . MET G 3 19 ? -0.345 11.633 16.082 1.00 22.64 181 MET C C 1
ATOM 2817 O O . MET G 3 19 ? 0.583 10.823 15.968 1.00 22.19 181 MET C O 1
ATOM 2822 N N . ALA G 3 20 ? -0.198 12.929 15.802 1.00 17.44 182 ALA C N 1
ATOM 2823 C CA . ALA G 3 20 ? 1.090 13.454 15.364 1.00 12.25 182 ALA C CA 1
ATOM 2824 C C . ALA G 3 20 ? 2.158 13.231 16.428 1.00 14.85 182 ALA C C 1
ATOM 2825 O O . ALA G 3 20 ? 3.269 12.780 16.127 1.00 20.42 182 ALA C O 1
ATOM 2827 N N . ILE G 3 21 ? 1.834 13.543 17.685 1.00 14.07 183 ILE C N 1
ATOM 2828 C CA . ILE G 3 21 ? 2.793 13.361 18.771 1.00 20.40 183 ILE C CA 1
ATOM 2829 C C . ILE G 3 21 ? 3.114 11.884 18.963 1.00 19.48 183 ILE C C 1
ATOM 2830 O O . ILE G 3 21 ? 4.275 11.509 19.170 1.00 26.63 183 ILE C O 1
ATOM 2835 N N . GLN G 3 22 ? 2.098 11.023 18.879 1.00 15.44 184 GLN C N 1
ATOM 2836 C CA . GLN G 3 22 ? 2.287 9.607 19.181 1.00 22.30 184 GLN C CA 1
ATOM 2837 C C . GLN G 3 22 ? 3.265 8.942 18.219 1.00 21.79 184 GLN C C 1
ATOM 2838 O O . GLN G 3 22 ? 4.014 8.042 18.613 1.00 22.79 184 GLN C O 1
ATOM 2844 N N . GLN G 3 23 ? 3.256 9.343 16.950 1.00 17.69 185 GLN C N 1
ATOM 2845 C CA . GLN G 3 23 ? 4.167 8.758 15.976 1.00 22.73 185 GLN C CA 1
ATOM 2846 C C . GLN G 3 23 ? 5.515 9.467 15.919 1.00 21.94 185 GLN C C 1
ATOM 2847 O O . GLN G 3 23 ? 6.420 8.990 15.227 1.00 30.90 185 GLN C O 1
ATOM 2853 N N . ALA G 3 24 ? 5.661 10.583 16.625 1.00 22.40 186 ALA C N 1
ATOM 2854 C CA . ALA G 3 24 ? 6.878 11.381 16.560 1.00 25.38 186 ALA C CA 1
ATOM 2855 C C . ALA G 3 24 ? 8.024 10.722 17.324 1.00 28.10 186 ALA C C 1
ATOM 2856 O O . ALA G 3 24 ? 7.809 10.153 18.400 1.00 20.90 186 ALA C O 1
ATOM 2858 N N . PRO G 3 25 ? 9.237 10.745 16.776 1.00 36.47 187 PRO C N 1
ATOM 2859 C CA . PRO G 3 25 ? 10.400 10.258 17.525 1.00 29.02 187 PRO C CA 1
ATOM 2860 C C . PRO G 3 25 ? 10.452 10.893 18.906 1.00 27.79 187 PRO C C 1
ATOM 2861 O O . PRO G 3 25 ? 10.353 12.115 19.052 1.00 31.75 187 PRO C O 1
ATOM 2865 N N . SER G 3 26 ? 10.575 10.045 19.927 1.00 23.23 188 SER C N 1
ATOM 2866 C CA . SER G 3 26 ? 10.589 10.454 21.331 1.00 33.58 188 SER C CA 1
ATOM 2867 C C . SER G 3 26 ? 9.274 11.095 21.761 1.00 34.09 188 SER C C 1
ATOM 2868 O O . SER G 3 26 ? 9.215 11.745 22.809 1.00 36.78 188 SER C O 1
ATOM 2871 N N . LYS G 3 27 ? 8.211 10.913 20.970 1.00 30.95 189 LYS C N 1
ATOM 2872 C CA . LYS G 3 27 ? 6.890 11.466 21.272 1.00 20.23 189 LYS C CA 1
ATOM 2873 C C . LYS G 3 27 ? 6.943 12.973 21.508 1.00 18.67 189 LYS C C 1
ATOM 2874 O O . LYS G 3 27 ? 6.235 13.500 22.370 1.00 22.58 189 LYS C O 1
ATOM 2880 N N . MET G 3 28 ? 7.803 13.671 20.765 1.00 20.17 190 MET C N 1
ATOM 2881 C CA . MET G 3 28 ? 7.870 15.126 20.781 1.00 16.52 190 MET C CA 1
ATOM 2882 C C . MET G 3 28 ? 8.028 15.628 19.357 1.00 22.32 190 MET C C 1
ATOM 2883 O O . MET G 3 28 ? 8.692 14.998 18.530 1.00 25.37 190 MET C O 1
ATOM 2888 N N . LEU G 3 29 ? 7.431 16.784 19.087 1.00 21.21 191 LEU C N 1
ATOM 2889 C CA . LEU G 3 29 ? 7.603 17.441 17.801 1.00 25.37 191 LEU C CA 1
ATOM 2890 C C . LEU G 3 29 ? 7.216 18.905 17.953 1.00 18.29 191 LEU C C 1
ATOM 2891 O O . LEU G 3 29 ? 6.407 19.266 18.812 1.00 19.71 191 LEU C O 1
ATOM 2896 N N . THR G 3 30 ? 7.825 19.740 17.119 1.00 16.67 192 THR C N 1
ATOM 2897 C CA . THR G 3 30 ? 7.532 21.162 17.075 1.00 19.59 192 THR C CA 1
ATOM 2898 C C . THR G 3 30 ? 6.205 21.443 16.380 1.00 18.70 192 THR C C 1
ATOM 2899 O O . THR G 3 30 ? 5.608 20.578 15.732 1.00 17.43 192 THR C O 1
ATOM 2903 N N . LEU G 3 31 ? 5.733 22.679 16.564 1.00 17.30 193 LEU C N 1
ATOM 2904 C CA . LEU G 3 31 ? 4.497 23.132 15.934 1.00 16.32 193 LEU C CA 1
ATOM 2905 C C . LEU G 3 31 ? 4.548 22.950 14.422 1.00 19.00 193 LEU C C 1
ATOM 2906 O O . LEU G 3 31 ? 3.592 22.457 13.811 1.00 17.60 193 LEU C O 1
ATOM 2911 N N . SER G 3 32 ? 5.660 23.349 13.796 1.00 15.53 194 SER C N 1
ATOM 2912 C CA . SER G 3 32 ? 5.752 23.222 12.345 1.00 18.72 194 SER C CA 1
ATOM 2913 C C . SER G 3 32 ? 5.769 21.761 11.916 1.00 13.31 194 SER C C 1
ATOM 2914 O O . SER G 3 32 ? 5.273 21.430 10.832 1.00 14.00 194 SER C O 1
ATOM 2917 N N . GLU G 3 33 ? 6.315 20.877 12.755 1.00 14.56 195 GLU C N 1
ATOM 2918 C CA . GLU G 3 33 ? 6.254 19.447 12.469 1.00 17.01 195 GLU C CA 1
ATOM 2919 C C . GLU G 3 33 ? 4.830 18.917 12.595 1.00 15.45 195 GLU C C 1
ATOM 2920 O O . GLU G 3 33 ? 4.443 18.001 11.859 1.00 12.61 195 GLU C O 1
ATOM 2926 N N . ILE G 3 34 ? 4.043 19.468 13.522 1.00 12.74 196 ILE C N 1
ATOM 2927 C CA . ILE G 3 34 ? 2.630 19.106 13.597 1.00 11.45 196 ILE C CA 1
ATOM 2928 C C . ILE G 3 34 ? 1.920 19.517 12.314 1.00 17.05 196 ILE C C 1
ATOM 2929 O O . ILE G 3 34 ? 1.178 18.728 11.716 1.00 13.28 196 ILE C O 1
ATOM 2934 N N . TYR G 3 35 ? 2.146 20.763 11.872 1.00 12.43 197 TYR C N 1
ATOM 2935 C CA . TYR G 3 35 ? 1.617 21.220 10.589 1.00 16.97 197 TYR C CA 1
ATOM 2936 C C . TYR G 3 35 ? 1.953 20.233 9.478 1.00 20.56 197 TYR C C 1
ATOM 2937 O O . TYR G 3 35 ? 1.082 19.825 8.701 1.00 16.01 197 TYR C O 1
ATOM 2946 N N . GLN G 3 36 ? 3.225 19.839 9.394 1.00 15.93 198 GLN C N 1
ATOM 2947 C CA . GLN G 3 36 ? 3.684 19.042 8.263 1.00 18.84 198 GLN C CA 1
ATOM 2948 C C . GLN G 3 36 ? 3.097 17.639 8.295 1.00 13.60 198 GLN C C 1
ATOM 2949 O O . GLN G 3 36 ? 2.688 17.110 7.254 1.00 19.15 198 GLN C O 1
ATOM 2955 N N . TRP G 3 37 ? 3.051 17.021 9.477 1.00 24.43 199 TRP C N 1
ATOM 2956 C CA . TRP G 3 37 ? 2.470 15.686 9.585 1.00 21.93 199 TRP C CA 1
ATOM 2957 C C . TRP G 3 37 ? 1.011 15.691 9.151 1.00 20.01 199 TRP C C 1
ATOM 2958 O O . TRP G 3 37 ? 0.575 14.810 8.398 1.00 14.52 199 TRP C O 1
ATOM 2969 N N . ILE G 3 38 ? 0.249 16.689 9.603 1.00 13.33 200 ILE C N 1
ATOM 2970 C CA . ILE G 3 38 ? -1.162 16.780 9.241 1.00 17.98 200 ILE C CA 1
ATOM 2971 C C . ILE G 3 38 ? -1.315 16.915 7.732 1.00 15.61 200 ILE C C 1
ATOM 2972 O O . ILE G 3 38 ? -2.126 16.221 7.107 1.00 15.31 200 ILE C O 1
ATOM 2977 N N . MET G 3 39 ? -0.526 17.801 7.120 1.00 15.81 201 MET C N 1
ATOM 2978 C CA . MET G 3 39 ? -0.640 17.996 5.679 1.00 14.31 201 MET C CA 1
ATOM 2979 C C . MET G 3 39 ? -0.150 16.771 4.914 1.00 16.39 201 MET C C 1
ATOM 2980 O O . MET G 3 39 ? -0.735 16.402 3.889 1.00 22.80 201 MET C O 1
ATOM 2985 N N . ASP G 3 40 ? 0.908 16.116 5.405 1.00 15.12 202 ASP C N 1
ATOM 2986 C CA . ASP G 3 40 ? 1.424 14.925 4.733 1.00 18.10 202 ASP C CA 1
ATOM 2987 C C . ASP G 3 40 ? 0.372 13.827 4.666 1.00 20.67 202 ASP C C 1
ATOM 2988 O O . ASP G 3 40 ? 0.246 13.138 3.648 1.00 20.84 202 ASP C O 1
ATOM 2993 N N . LEU G 3 41 ? -0.371 13.629 5.751 1.00 23.08 203 LEU C N 1
ATOM 2994 C CA . LEU G 3 41 ? -1.326 12.532 5.833 1.00 23.84 203 LEU C CA 1
ATOM 2995 C C . LEU G 3 41 ? -2.707 12.881 5.289 1.00 25.98 203 LEU C C 1
ATOM 2996 O O . LEU G 3 41 ? -3.414 11.986 4.814 1.00 20.81 203 LEU C O 1
ATOM 3001 N N . PHE G 3 42 ? -3.119 14.145 5.350 1.00 16.03 204 PHE C N 1
ATOM 3002 C CA . PHE G 3 42 ? -4.498 14.527 5.047 1.00 17.10 204 PHE C CA 1
ATOM 3003 C C . PHE G 3 42 ? -4.518 15.649 4.017 1.00 28.10 204 PHE C C 1
ATOM 3004 O O . PHE G 3 42 ? -4.369 16.828 4.378 1.00 21.83 204 PHE C O 1
ATOM 3012 N N . PRO G 3 43 ? -4.705 15.316 2.737 1.00 25.14 205 PRO C N 1
ATOM 3013 C CA . PRO G 3 43 ? -4.681 16.347 1.683 1.00 19.61 205 PRO C CA 1
ATOM 3014 C C . PRO G 3 43 ? -5.637 17.508 1.900 1.00 19.47 205 PRO C C 1
ATOM 3015 O O . PRO G 3 43 ? -5.347 18.618 1.438 1.00 21.98 205 PRO C O 1
ATOM 3019 N N . TYR G 3 44 ? -6.766 17.293 2.583 1.00 15.11 206 TYR C N 1
ATOM 3020 C CA . TYR G 3 44 ? -7.694 18.389 2.850 1.00 18.21 206 TYR C CA 1
ATOM 3021 C C . TYR G 3 44 ? -6.993 19.599 3.465 1.00 20.68 206 TYR C C 1
ATOM 3022 O O . TYR G 3 44 ? -7.332 20.747 3.156 1.00 14.59 206 TYR C O 1
ATOM 3031 N N . TYR G 3 45 ? -6.007 19.364 4.326 1.00 16.27 207 TYR C N 1
ATOM 3032 C CA . TYR G 3 45 ? -5.372 20.427 5.097 1.00 21.33 207 TYR C CA 1
ATOM 3033 C C . TYR G 3 45 ? -4.224 21.124 4.368 1.00 20.25 207 TYR C C 1
ATOM 3034 O O . TYR G 3 45 ? -3.559 21.972 4.966 1.00 22.45 207 TYR C O 1
ATOM 3043 N N . ARG G 3 46 ? -3.986 20.818 3.096 1.00 26.77 208 ARG C N 1
ATOM 3044 C CA . ARG G 3 46 ? -2.945 21.511 2.336 1.00 32.76 208 ARG C CA 1
ATOM 3045 C C . ARG G 3 46 ? -3.326 22.925 1.926 1.00 32.39 208 ARG C C 1
ATOM 3046 O O . ARG G 3 46 ? -2.521 23.615 1.288 1.00 27.97 208 ARG C O 1
ATOM 3054 N N . GLN G 3 47 ? -4.566 23.308 2.180 1.00 27.25 209 GLN C N 1
ATOM 3055 C CA . GLN G 3 47 ? -5.189 24.576 1.847 1.00 29.85 209 GLN C CA 1
ATOM 3056 C C . GLN G 3 47 ? -5.892 25.179 3.073 1.00 27.59 209 GLN C C 1
ATOM 3057 O O . GLN G 3 47 ? -6.172 24.480 4.050 1.00 18.85 209 GLN C O 1
ATOM 3063 N N . ASN G 3 48 ? -6.223 26.478 3.004 1.00 25.20 210 ASN C N 1
ATOM 3064 C CA . ASN G 3 48 ? -6.772 27.231 4.151 1.00 26.50 210 ASN C CA 1
ATOM 3065 C C . ASN G 3 48 ? -5.865 27.094 5.373 1.00 20.52 210 ASN C C 1
ATOM 3066 O O . ASN G 3 48 ? -6.321 27.012 6.519 1.00 24.62 210 ASN C O 1
ATOM 3071 N N . GLN G 3 49 ? -4.556 27.076 5.115 1.00 17.31 211 GLN C N 1
ATOM 3072 C CA . GLN G 3 49 ? -3.591 26.835 6.179 1.00 21.96 211 GLN C CA 1
ATOM 3073 C C . GLN G 3 49 ? -3.629 27.932 7.231 1.00 32.83 211 GLN C C 1
ATOM 3074 O O . GLN G 3 49 ? -3.481 27.645 8.422 1.00 28.63 211 GLN C O 1
ATOM 3080 N N . GLN G 3 50 ? -3.865 29.183 6.825 1.00 23.59 212 GLN C N 1
ATOM 3081 C CA . GLN G 3 50 ? -3.905 30.269 7.799 1.00 28.94 212 GLN C CA 1
ATOM 3082 C C . GLN G 3 50 ? -5.020 30.067 8.816 1.00 21.21 212 GLN C C 1
ATOM 3083 O O . GLN G 3 50 ? -4.925 30.555 9.948 1.00 25.23 212 GLN C O 1
ATOM 3089 N N . ARG G 3 51 ? -6.072 29.340 8.441 1.00 17.87 213 ARG C N 1
ATOM 3090 C CA . ARG G 3 51 ? -7.206 29.161 9.339 1.00 24.12 213 ARG C CA 1
ATOM 3091 C C . ARG G 3 51 ? -7.005 27.962 10.261 1.00 19.07 213 ARG C C 1
ATOM 3092 O O . ARG G 3 51 ? -7.073 28.095 11.486 1.00 19.95 213 ARG C O 1
ATOM 3100 N N . TRP G 3 52 ? -6.762 26.776 9.697 1.00 15.86 214 TRP C N 1
ATOM 3101 C CA . TRP G 3 52 ? -6.709 25.589 10.548 1.00 15.04 214 TRP C CA 1
ATOM 3102 C C . TRP G 3 52 ? -5.431 25.540 11.380 1.00 15.92 214 TRP C C 1
ATOM 3103 O O . TRP G 3 52 ? -5.425 24.938 12.461 1.00 12.74 214 TRP C O 1
ATOM 3114 N N . GLN G 3 53 ? -4.348 26.163 10.912 1.00 11.54 215 GLN C N 1
ATOM 3115 C CA . GLN G 3 53 ? -3.146 26.226 11.738 1.00 18.68 215 GLN C CA 1
ATOM 3116 C C . GLN G 3 53 ? -3.347 27.137 12.942 1.00 19.62 215 GLN C C 1
ATOM 3117 O O . GLN G 3 53 ? -2.794 26.872 14.016 1.00 19.79 215 GLN C O 1
ATOM 3123 N N . ASN G 3 54 ? -4.138 28.202 12.788 1.00 12.32 216 ASN C N 1
ATOM 3124 C CA . ASN G 3 54 ? -4.582 28.973 13.945 1.00 17.79 216 ASN C CA 1
ATOM 3125 C C . ASN G 3 54 ? -5.323 28.076 14.929 1.00 20.12 216 ASN C C 1
ATOM 3126 O O . ASN G 3 54 ? -5.080 28.125 16.140 1.00 18.44 216 ASN C O 1
ATOM 3131 N N . SER G 3 55 ? -6.223 27.232 14.417 1.00 15.38 217 SER C N 1
ATOM 3132 C CA . SER G 3 55 ? -6.959 26.315 15.281 1.00 18.21 217 SER C CA 1
ATOM 3133 C C . SER G 3 55 ? -6.023 25.328 15.969 1.00 19.80 217 SER C C 1
ATOM 3134 O O . SER G 3 55 ? -6.260 24.938 17.118 1.00 12.72 217 SER C O 1
ATOM 3137 N N . ILE G 3 56 ? -4.966 24.896 15.274 1.00 11.39 218 ILE C N 1
ATOM 3138 C CA . ILE G 3 56 ? -3.989 23.993 15.883 1.00 14.47 218 ILE C CA 1
ATOM 3139 C C . ILE G 3 56 ? -3.270 24.682 17.037 1.00 19.68 218 ILE C C 1
ATOM 3140 O O . ILE G 3 56 ? -3.141 24.123 18.134 1.00 16.87 218 ILE C O 1
ATOM 3145 N N . ARG G 3 57 ? -2.778 25.904 16.803 1.00 15.98 219 ARG C N 1
ATOM 3146 C CA . ARG G 3 57 ? -2.105 26.637 17.872 1.00 14.51 219 ARG C CA 1
ATOM 3147 C C . ARG G 3 57 ? -3.042 26.848 19.051 1.00 13.98 219 ARG C C 1
ATOM 3148 O O . ARG G 3 57 ? -2.646 26.678 20.211 1.00 14.13 219 ARG C O 1
ATOM 3156 N N . HIS G 3 58 ? -4.297 27.198 18.769 1.00 13.16 220 HIS C N 1
ATOM 3157 C CA . HIS G 3 58 ? -5.288 27.356 19.825 1.00 13.03 220 HIS C CA 1
ATOM 3158 C C . HIS G 3 58 ? -5.449 26.072 20.630 1.00 21.35 220 HIS C C 1
ATOM 3159 O O . HIS G 3 58 ? -5.485 26.100 21.865 1.00 14.56 220 HIS C O 1
ATOM 3166 N N . SER G 3 59 ? -5.540 24.931 19.942 1.00 14.63 221 SER C N 1
ATOM 3167 C CA . SER G 3 59 ? -5.792 23.673 20.637 1.00 20.17 221 SER C CA 1
ATOM 3168 C C . SER G 3 59 ? -4.616 23.283 21.524 1.00 15.76 221 SER C C 1
ATOM 3169 O O . SER G 3 59 ? -4.812 22.765 22.629 1.00 18.16 221 SER C O 1
ATOM 3172 N N . LEU G 3 60 ? -3.387 23.531 21.063 1.00 15.28 222 LEU C N 1
ATOM 3173 C CA . LEU G 3 60 ? -2.215 23.196 21.865 1.00 15.64 222 LEU C CA 1
ATOM 3174 C C . LEU G 3 60 ? -2.192 23.982 23.172 1.00 25.75 222 LEU C C 1
ATOM 3175 O O . LEU G 3 60 ? -1.914 23.420 24.239 1.00 23.03 222 LEU C O 1
ATOM 3180 N N . SER G 3 61 ? -2.476 25.285 23.108 1.00 19.40 223 SER C N 1
ATOM 3181 C CA . SER G 3 61 ? -2.426 26.120 24.306 1.00 25.99 223 SER C CA 1
ATOM 3182 C C . SER G 3 61 ? -3.637 25.887 25.202 1.00 22.53 223 SER C C 1
ATOM 3183 O O . SER G 3 61 ? -3.507 25.822 26.429 1.00 24.00 223 SER C O 1
ATOM 3186 N N . PHE G 3 62 ? -4.823 25.778 24.605 1.00 17.35 224 PHE C N 1
ATOM 3187 C CA . PHE G 3 62 ? -6.056 25.740 25.383 1.00 19.77 224 PHE C CA 1
ATOM 3188 C C . PHE G 3 62 ? -6.202 24.447 26.180 1.00 29.68 224 PHE C C 1
ATOM 3189 O O . PHE G 3 62 ? -6.777 24.461 27.274 1.00 29.20 224 PHE C O 1
ATOM 3197 N N . ASN G 3 63 ? -5.698 23.331 25.662 1.00 20.74 225 ASN C N 1
ATOM 3198 C CA . ASN G 3 63 ? -5.892 22.025 26.283 1.00 14.51 225 ASN C CA 1
ATOM 3199 C C . ASN G 3 63 ? -4.692 21.646 27.142 1.00 29.77 225 ASN C C 1
ATOM 3200 O O . ASN G 3 63 ? -3.544 21.726 26.688 1.00 32.09 225 ASN C O 1
ATOM 3205 N N . ASP G 3 64 ? -4.966 21.235 28.385 1.00 29.03 226 ASP C N 1
ATOM 3206 C CA . ASP G 3 64 ? -3.906 20.837 29.303 1.00 30.88 226 ASP C CA 1
ATOM 3207 C C . ASP G 3 64 ? -3.228 19.537 28.890 1.00 29.02 226 ASP C C 1
ATOM 3208 O O . ASP G 3 64 ? -2.115 19.262 29.351 1.00 31.26 226 ASP C O 1
ATOM 3213 N N . CYS G 3 65 ? -3.863 18.732 28.034 1.00 19.39 227 CYS C N 1
ATOM 3214 C CA . CYS G 3 65 ? -3.262 17.466 27.631 1.00 21.85 227 CYS C CA 1
ATOM 3215 C C . CYS G 3 65 ? -2.022 17.649 26.763 1.00 26.56 227 CYS C C 1
ATOM 3216 O O . CYS G 3 65 ? -1.261 16.691 26.592 1.00 26.91 227 CYS C O 1
ATOM 3219 N N . PHE G 3 66 ? -1.796 18.843 26.226 1.00 20.77 228 PHE C N 1
ATOM 3220 C CA . PHE G 3 66 ? -0.625 19.140 25.415 1.00 19.83 228 PHE C CA 1
ATOM 3221 C C . PHE G 3 66 ? 0.292 20.069 26.198 1.00 25.99 228 PHE C C 1
ATOM 3222 O O . PHE G 3 66 ? -0.142 21.130 26.660 1.00 19.85 228 PHE C O 1
ATOM 3230 N N . VAL G 3 67 ? 1.562 19.684 26.312 1.00 22.13 229 VAL C N 1
ATOM 3231 C CA . VAL G 3 67 ? 2.509 20.329 27.212 1.00 29.99 229 VAL C CA 1
ATOM 3232 C C . VAL G 3 67 ? 3.750 20.745 26.437 1.00 29.22 229 VAL C C 1
ATOM 3233 O O . VAL G 3 67 ? 4.282 19.975 25.631 1.00 23.55 229 VAL C O 1
ATOM 3237 N N . LYS G 3 68 ? 4.219 21.960 26.709 1.00 27.06 230 LYS C N 1
ATOM 3238 C CA . LYS G 3 68 ? 5.361 22.547 26.028 1.00 27.40 230 LYS C CA 1
ATOM 3239 C C . LYS G 3 68 ? 6.658 22.091 26.688 1.00 28.23 230 LYS C C 1
ATOM 3240 O O . LYS G 3 68 ? 6.767 22.065 27.917 1.00 43.84 230 LYS C O 1
ATOM 3246 N N . VAL G 3 69 ? 7.642 21.732 25.864 1.00 25.20 231 VAL C N 1
ATOM 3247 C CA . VAL G 3 69 ? 8.940 21.258 26.331 1.00 31.38 231 VAL C CA 1
ATOM 3248 C C . VAL G 3 69 ? 10.035 22.062 25.642 1.00 38.13 231 VAL C C 1
ATOM 3249 O O . VAL G 3 69 ? 10.096 22.104 24.408 1.00 32.55 231 VAL C O 1
ATOM 3253 N N . ALA G 3 70 ? 10.914 22.670 26.437 1.00 39.43 232 ALA C N 1
ATOM 3254 C CA . ALA G 3 70 ? 11.922 23.574 25.899 1.00 44.16 232 ALA C CA 1
ATOM 3255 C C . ALA G 3 70 ? 12.946 22.829 25.049 1.00 50.84 232 ALA C C 1
ATOM 3256 O O . ALA G 3 70 ? 13.307 21.685 25.339 1.00 50.01 232 ALA C O 1
ATOM 3258 N N . ARG G 3 71 ? 13.397 23.490 23.983 1.00 52.00 233 ARG C N 1
ATOM 3259 C CA . ARG G 3 71 ? 14.519 23.019 23.183 1.00 59.13 233 ARG C CA 1
ATOM 3260 C C . ARG G 3 71 ? 15.792 22.921 24.021 1.00 76.76 233 ARG C C 1
ATOM 3261 O O . ARG G 3 71 ? 15.959 23.601 25.037 1.00 75.25 233 ARG C O 1
ATOM 3269 N N . SER G 3 72 ? 16.698 22.056 23.574 1.00 103.11 234 SER C N 1
ATOM 3270 C CA . SER G 3 72 ? 18.009 21.961 24.193 1.00 119.73 234 SER C CA 1
ATOM 3271 C C . SER G 3 72 ? 18.818 23.233 23.935 1.00 128.23 234 SER C C 1
ATOM 3272 O O . SER G 3 72 ? 18.673 23.869 22.888 1.00 127.82 234 SER C O 1
ATOM 3275 N N . PRO G 3 73 ? 19.672 23.629 24.884 1.00 130.99 235 PRO C N 1
ATOM 3276 C CA . PRO G 3 73 ? 20.506 24.824 24.662 1.00 131.64 235 PRO C CA 1
ATOM 3277 C C . PRO G 3 73 ? 21.437 24.699 23.467 1.00 132.36 235 PRO C C 1
ATOM 3278 O O . PRO G 3 73 ? 21.683 25.702 22.785 1.00 131.83 235 PRO C O 1
ATOM 3282 N N . ASP G 3 74 ? 21.970 23.510 23.195 1.00 131.16 236 ASP C N 1
ATOM 3283 C CA . ASP G 3 74 ? 22.614 23.224 21.919 1.00 129.20 236 ASP C CA 1
ATOM 3284 C C . ASP G 3 74 ? 21.615 22.468 21.056 1.00 121.36 236 ASP C C 1
ATOM 3285 O O . ASP G 3 74 ? 20.971 21.524 21.525 1.00 122.67 236 ASP C O 1
ATOM 3290 N N . LYS G 3 75 ? 21.520 22.870 19.795 1.00 110.88 237 LYS C N 1
ATOM 3291 C CA . LYS G 3 75 ? 20.385 22.672 18.900 1.00 103.87 237 LYS C CA 1
ATOM 3292 C C . LYS G 3 75 ? 19.137 23.339 19.489 1.00 107.14 237 LYS C C 1
ATOM 3293 O O . LYS G 3 75 ? 18.151 22.660 19.802 1.00 108.44 237 LYS C O 1
ATOM 3299 N N . PRO G 3 76 ? 19.159 24.653 19.712 1.00 108.32 238 PRO C N 1
ATOM 3300 C CA . PRO G 3 76 ? 17.925 25.385 19.993 1.00 109.64 238 PRO C CA 1
ATOM 3301 C C . PRO G 3 76 ? 17.342 25.860 18.666 1.00 111.55 238 PRO C C 1
ATOM 3302 O O . PRO G 3 76 ? 18.005 25.841 17.628 1.00 113.99 238 PRO C O 1
ATOM 3306 N N . GLY G 3 77 ? 16.087 26.287 18.711 1.00 106.71 239 GLY C N 1
ATOM 3307 C CA . GLY G 3 77 ? 15.493 26.726 17.467 1.00 97.23 239 GLY C CA 1
ATOM 3308 C C . GLY G 3 77 ? 14.084 27.263 17.542 1.00 91.46 239 GLY C C 1
ATOM 3309 O O . GLY G 3 77 ? 13.628 27.720 18.595 1.00 93.04 239 GLY C O 1
ATOM 3310 N N . LYS G 3 78 ? 13.393 27.222 16.406 1.00 85.94 240 LYS C N 1
ATOM 3311 C CA . LYS G 3 78 ? 12.076 27.831 16.275 1.00 71.40 240 LYS C CA 1
ATOM 3312 C C . LYS G 3 78 ? 11.056 27.028 17.069 1.00 60.00 240 LYS C C 1
ATOM 3313 O O . LYS G 3 78 ? 10.790 25.863 16.754 1.00 58.95 240 LYS C O 1
ATOM 3319 N N . GLY G 3 79 ? 10.486 27.644 18.100 1.00 47.50 241 GLY C N 1
ATOM 3320 C CA . GLY G 3 79 ? 9.448 27.008 18.879 1.00 38.68 241 GLY C CA 1
ATOM 3321 C C . GLY G 3 79 ? 9.991 25.946 19.814 1.00 33.44 241 GLY C C 1
ATOM 3322 O O . GLY G 3 79 ? 11.145 25.521 19.740 1.00 31.82 241 GLY C O 1
ATOM 3323 N N . SER G 3 80 ? 9.131 25.515 20.725 1.00 26.88 242 SER C N 1
ATOM 3324 C CA . SER G 3 80 ? 9.467 24.435 21.632 1.00 28.31 242 SER C CA 1
ATOM 3325 C C . SER G 3 80 ? 8.903 23.128 21.084 1.00 32.05 242 SER C C 1
ATOM 3326 O O . SER G 3 80 ? 8.214 23.098 20.062 1.00 34.42 242 SER C O 1
ATOM 3329 N N . TYR G 3 81 ? 9.206 22.033 21.772 1.00 25.67 243 TYR C N 1
ATOM 3330 C CA . TYR G 3 81 ? 8.574 20.761 21.464 1.00 17.40 243 TYR C CA 1
ATOM 3331 C C . TYR G 3 81 ? 7.236 20.668 22.183 1.00 22.00 243 TYR C C 1
ATOM 3332 O O . TYR G 3 81 ? 7.062 21.188 23.288 1.00 27.74 243 TYR C O 1
ATOM 3341 N N . TRP G 3 82 ? 6.287 19.989 21.551 1.00 19.57 244 TRP C N 1
ATOM 3342 C CA . TRP G 3 82 ? 4.998 19.717 22.165 1.00 22.72 244 TRP C CA 1
ATOM 3343 C C . TRP G 3 82 ? 4.890 18.225 22.434 1.00 22.57 244 TRP C C 1
ATOM 3344 O O . TRP G 3 82 ? 5.365 17.407 21.641 1.00 20.90 244 TRP C O 1
ATOM 3355 N N . THR G 3 83 ? 4.291 17.877 23.568 1.00 20.82 245 THR C N 1
ATOM 3356 C CA . THR G 3 83 ? 4.182 16.484 23.965 1.00 21.44 245 THR C CA 1
ATOM 3357 C C . THR G 3 83 ? 2.869 16.275 24.706 1.00 23.64 245 THR C C 1
ATOM 3358 O O . THR G 3 83 ? 2.145 17.223 25.019 1.00 23.56 245 THR C O 1
ATOM 3362 N N . LEU G 3 84 ? 2.570 15.010 24.977 1.00 22.12 246 LEU C N 1
ATOM 3363 C CA . LEU G 3 84 ? 1.371 14.621 25.704 1.00 33.24 246 LEU C CA 1
ATOM 3364 C C . LEU G 3 84 ? 1.605 14.615 27.209 1.00 39.97 246 LEU C C 1
ATOM 3365 O O . LEU G 3 84 ? 2.662 14.193 27.687 1.00 39.65 246 LEU C O 1
ATOM 3370 N N . HIS G 3 85 ? 0.605 15.085 27.950 1.00 45.66 247 HIS C N 1
ATOM 3371 C CA . HIS G 3 85 ? 0.685 15.108 29.401 1.00 52.16 247 HIS C CA 1
ATOM 3372 C C . HIS G 3 85 ? 0.644 13.678 29.944 1.00 61.11 247 HIS C C 1
ATOM 3373 O O . HIS G 3 85 ? -0.045 12.816 29.389 1.00 46.23 247 HIS C O 1
ATOM 3380 N N . PRO G 3 86 ? 1.373 13.403 31.036 1.00 83.42 248 PRO C N 1
ATOM 3381 C CA . PRO G 3 86 ? 1.457 12.016 31.535 1.00 94.81 248 PRO C CA 1
ATOM 3382 C C . PRO G 3 86 ? 0.124 11.356 31.858 1.00 104.65 248 PRO C C 1
ATOM 3383 O O . PRO G 3 86 ? -0.070 10.191 31.488 1.00 105.64 248 PRO C O 1
ATOM 3387 N N . ASP G 3 87 ? -0.808 12.043 32.512 1.00 115.82 249 ASP C N 1
ATOM 3388 C CA . ASP G 3 87 ? -2.088 11.402 32.818 1.00 125.11 249 ASP C CA 1
ATOM 3389 C C . ASP G 3 87 ? -3.104 11.596 31.698 1.00 123.47 249 ASP C C 1
ATOM 3390 O O . ASP G 3 87 ? -4.268 11.932 31.910 1.00 123.71 249 ASP C O 1
ATOM 3395 N N . SER G 3 88 ? -2.630 11.380 30.473 1.00 118.93 250 SER C N 1
ATOM 3396 C CA . SER G 3 88 ? -3.500 10.969 29.382 1.00 113.37 250 SER C CA 1
ATOM 3397 C C . SER G 3 88 ? -3.465 9.446 29.328 1.00 117.38 250 SER C C 1
ATOM 3398 O O . SER G 3 88 ? -3.631 8.785 30.359 1.00 115.37 250 SER C O 1
ATOM 3401 N N . GLY G 3 89 ? -3.226 8.876 28.150 1.00 120.73 251 GLY C N 1
ATOM 3402 C CA . GLY G 3 89 ? -3.152 7.433 28.023 1.00 119.49 251 GLY C CA 1
ATOM 3403 C C . GLY G 3 89 ? -1.742 6.881 27.989 1.00 119.28 251 GLY C C 1
ATOM 3404 O O . GLY G 3 89 ? -1.508 5.730 28.372 1.00 113.93 251 GLY C O 1
ATOM 3405 N N . ASN G 3 90 ? -0.794 7.691 27.530 1.00 126.24 252 ASN C N 1
ATOM 3406 C CA . ASN G 3 90 ? 0.588 7.248 27.379 1.00 130.88 252 ASN C CA 1
ATOM 3407 C C . ASN G 3 90 ? 1.428 7.613 28.599 1.00 133.29 252 ASN C C 1
ATOM 3408 O O . ASN G 3 90 ? 1.217 7.087 29.691 1.00 134.49 252 ASN C O 1
ATOM 3413 N N . HIS H 3 6 ? 0.703 63.304 7.354 1.00 81.77 168 HIS H N 1
ATOM 3414 C CA . HIS H 3 6 ? 1.876 64.105 7.686 1.00 83.54 168 HIS H CA 1
ATOM 3415 C C . HIS H 3 6 ? 3.113 63.212 7.839 1.00 69.06 168 HIS H C 1
ATOM 3416 O O . HIS H 3 6 ? 3.050 62.006 7.604 1.00 67.12 168 HIS H O 1
ATOM 3423 N N . ALA H 3 7 ? 4.231 63.815 8.234 1.00 62.51 169 ALA H N 1
ATOM 3424 C CA . ALA H 3 7 ? 5.517 63.140 8.298 1.00 59.44 169 ALA H CA 1
ATOM 3425 C C . ALA H 3 7 ? 5.626 62.257 9.539 1.00 44.39 169 ALA H C 1
ATOM 3426 O O . ALA H 3 7 ? 4.918 62.435 10.535 1.00 40.41 169 ALA H O 1
ATOM 3428 N N . LYS H 3 8 ? 6.527 61.289 9.455 1.00 35.48 170 LYS H N 1
ATOM 3429 C CA . LYS H 3 8 ? 6.793 60.377 10.561 1.00 33.18 170 LYS H CA 1
ATOM 3430 C C . LYS H 3 8 ? 7.428 61.132 11.722 1.00 35.27 170 LYS H C 1
ATOM 3431 O O . LYS H 3 8 ? 8.486 61.748 11.541 1.00 35.62 170 LYS H O 1
ATOM 3437 N N . PRO H 3 9 ? 6.839 61.110 12.913 1.00 25.26 171 PRO H N 1
ATOM 3438 C CA . PRO H 3 9 ? 7.472 61.758 14.067 1.00 24.59 171 PRO H CA 1
ATOM 3439 C C . PRO H 3 9 ? 8.730 61.015 14.478 1.00 22.65 171 PRO H C 1
ATOM 3440 O O . PRO H 3 9 ? 8.899 59.833 14.144 1.00 22.58 171 PRO H O 1
ATOM 3444 N N . PRO H 3 10 ? 9.652 61.679 15.185 1.00 20.63 172 PRO H N 1
ATOM 3445 C CA . PRO H 3 10 ? 10.925 61.032 15.539 1.00 15.52 172 PRO H CA 1
ATOM 3446 C C . PRO H 3 10 ? 10.827 60.029 16.677 1.00 20.41 172 PRO H C 1
ATOM 3447 O O . PRO H 3 10 ? 11.804 59.306 16.925 1.00 11.74 172 PRO H O 1
ATOM 3451 N N . TYR H 3 11 ? 9.694 59.964 17.372 1.00 15.25 173 TYR H N 1
ATOM 3452 C CA . TYR H 3 11 ? 9.609 59.213 18.618 1.00 11.39 173 TYR H CA 1
ATOM 3453 C C . TYR H 3 11 ? 9.803 57.721 18.384 1.00 12.85 173 TYR H C 1
ATOM 3454 O O . TYR H 3 11 ? 9.207 57.136 17.473 1.00 12.22 173 TYR H O 1
ATOM 3463 N N . SER H 3 12 ? 10.635 57.108 19.221 1.00 12.88 174 SER H N 1
ATOM 3464 C CA . SER H 3 12 ? 10.749 55.661 19.262 1.00 12.78 174 SER H CA 1
ATOM 3465 C C . SER H 3 12 ? 9.437 55.046 19.741 1.00 11.20 174 SER H C 1
ATOM 3466 O O . SER H 3 12 ? 8.546 55.728 20.257 1.00 13.03 174 SER H O 1
ATOM 3469 N N . TYR H 3 13 ? 9.326 53.728 19.576 1.00 9.66 175 TYR H N 1
ATOM 3470 C CA . TYR H 3 13 ? 8.135 53.039 20.059 1.00 12.64 175 TYR H CA 1
ATOM 3471 C C . TYR H 3 13 ? 8.026 53.122 21.576 1.00 16.73 175 TYR H C 1
ATOM 3472 O O . TYR H 3 13 ? 6.934 53.338 22.113 1.00 12.39 175 TYR H O 1
ATOM 3481 N N . ILE H 3 14 ? 9.151 52.988 22.283 1.00 10.11 176 ILE H N 1
ATOM 3482 C CA . ILE H 3 14 ? 9.134 53.153 23.734 1.00 17.16 176 ILE H CA 1
ATOM 3483 C C . ILE H 3 14 ? 8.614 54.537 24.101 1.00 18.76 176 ILE H C 1
ATOM 3484 O O . ILE H 3 14 ? 7.793 54.688 25.015 1.00 18.69 176 ILE H O 1
ATOM 3489 N N . SER H 3 15 ? 9.075 55.567 23.387 1.00 11.62 177 SER H N 1
ATOM 3490 C CA . SER H 3 15 ? 8.606 56.923 23.653 1.00 17.41 177 SER H CA 1
ATOM 3491 C C . SER H 3 15 ? 7.126 57.079 23.320 1.00 13.03 177 SER H C 1
ATOM 3492 O O . SER H 3 15 ? 6.381 57.707 24.081 1.00 13.09 177 SER H O 1
ATOM 3495 N N . LEU H 3 16 ? 6.680 56.525 22.189 1.00 11.34 178 LEU H N 1
ATOM 3496 C CA . LEU H 3 16 ? 5.268 56.631 21.829 1.00 15.54 178 LEU H CA 1
ATOM 3497 C C . LEU H 3 16 ? 4.385 55.983 22.889 1.00 17.94 178 LEU H C 1
ATOM 3498 O O . LEU H 3 16 ? 3.373 56.558 23.307 1.00 12.13 178 LEU H O 1
ATOM 3503 N N . ILE H 3 17 ? 4.755 54.778 23.332 1.00 13.70 179 ILE H N 1
ATOM 3504 C CA . ILE H 3 17 ? 3.978 54.085 24.359 1.00 15.37 179 ILE H CA 1
ATOM 3505 C C . ILE H 3 17 ? 3.999 54.871 25.665 1.00 13.18 179 ILE H C 1
ATOM 3506 O O . ILE H 3 17 ? 2.970 55.031 26.331 1.00 10.91 179 ILE H O 1
ATOM 3511 N N . THR H 3 18 ? 5.183 55.341 26.067 1.00 14.19 180 THR H N 1
ATOM 3512 C CA . THR H 3 18 ? 5.295 56.085 27.318 1.00 13.41 180 THR H CA 1
ATOM 3513 C C . THR H 3 18 ? 4.402 57.319 27.311 1.00 20.53 180 THR H C 1
ATOM 3514 O O . THR H 3 18 ? 3.695 57.586 28.290 1.00 17.14 180 THR H O 1
ATOM 3518 N N . MET H 3 19 ? 4.408 58.076 26.210 1.00 17.87 181 MET H N 1
ATOM 3519 C CA . MET H 3 19 ? 3.569 59.270 26.136 1.00 18.02 181 MET H CA 1
ATOM 3520 C C . MET H 3 19 ? 2.092 58.915 26.228 1.00 25.88 181 MET H C 1
ATOM 3521 O O . MET H 3 19 ? 1.324 59.597 26.918 1.00 22.13 181 MET H O 1
ATOM 3526 N N . ALA H 3 20 ? 1.674 57.847 25.543 1.00 18.83 182 ALA H N 1
ATOM 3527 C CA . ALA H 3 20 ? 0.274 57.438 25.590 1.00 19.07 182 ALA H CA 1
ATOM 3528 C C . ALA H 3 20 ? -0.141 57.068 27.008 1.00 21.71 182 ALA H C 1
ATOM 3529 O O . ALA H 3 20 ? -1.173 57.532 27.507 1.00 22.96 182 ALA H O 1
ATOM 3531 N N . ILE H 3 21 ? 0.664 56.242 27.679 1.00 17.69 183 ILE H N 1
ATOM 3532 C CA . ILE H 3 21 ? 0.333 55.818 29.036 1.00 20.42 183 ILE H CA 1
ATOM 3533 C C . ILE H 3 21 ? 0.360 57.004 29.994 1.00 28.49 183 ILE H C 1
ATOM 3534 O O . ILE H 3 21 ? -0.506 57.134 30.867 1.00 28.25 183 ILE H O 1
ATOM 3539 N N . GLN H 3 22 ? 1.346 57.893 29.844 1.00 22.48 184 GLN H N 1
ATOM 3540 C CA . GLN H 3 22 ? 1.472 59.017 30.767 1.00 18.82 184 GLN H CA 1
ATOM 3541 C C . GLN H 3 22 ? 0.270 59.948 30.695 1.00 25.55 184 GLN H C 1
ATOM 3542 O O . GLN H 3 22 ? -0.137 60.513 31.716 1.00 28.86 184 GLN H O 1
ATOM 3548 N N . GLN H 3 23 ? -0.317 60.117 29.512 1.00 24.00 185 GLN H N 1
ATOM 3549 C CA . GLN H 3 23 ? -1.459 61.008 29.375 1.00 26.17 185 GLN H CA 1
ATOM 3550 C C . GLN H 3 23 ? -2.773 60.332 29.736 1.00 31.54 185 GLN H C 1
ATOM 3551 O O . GLN H 3 23 ? -3.814 60.998 29.736 1.00 33.01 185 GLN H O 1
ATOM 3557 N N . ALA H 3 24 ? -2.757 59.039 30.025 1.00 27.48 186 ALA H N 1
ATOM 3558 C CA . ALA H 3 24 ? -3.987 58.351 30.387 1.00 30.53 186 ALA H CA 1
ATOM 3559 C C . ALA H 3 24 ? -4.394 58.763 31.796 1.00 32.91 186 ALA H C 1
ATOM 3560 O O . ALA H 3 24 ? -3.545 58.790 32.696 1.00 22.98 186 ALA H O 1
ATOM 3562 N N . PRO H 3 25 ? -5.670 59.088 32.028 1.00 37.09 187 PRO H N 1
ATOM 3563 C CA . PRO H 3 25 ? -6.105 59.426 33.397 1.00 36.28 187 PRO H CA 1
ATOM 3564 C C . PRO H 3 25 ? -5.701 58.387 34.429 1.00 38.39 187 PRO H C 1
ATOM 3565 O O . PRO H 3 25 ? -5.139 58.737 35.475 1.00 43.37 187 PRO H O 1
ATOM 3569 N N . SER H 3 26 ? -5.954 57.111 34.152 1.00 33.97 188 SER H N 1
ATOM 3570 C CA . SER H 3 26 ? -5.624 56.037 35.079 1.00 36.66 188 SER H CA 1
ATOM 3571 C C . SER H 3 26 ? -4.165 55.607 35.009 1.00 30.10 188 SER H C 1
ATOM 3572 O O . SER H 3 26 ? -3.790 54.654 35.699 1.00 36.64 188 SER H O 1
ATOM 3575 N N . LYS H 3 27 ? -3.342 56.274 34.199 1.00 21.16 189 LYS H N 1
ATOM 3576 C CA . LYS H 3 27 ? -1.942 55.910 33.987 1.00 23.15 189 LYS H CA 1
ATOM 3577 C C . LYS H 3 27 ? -1.782 54.485 33.465 1.00 19.26 189 LYS H C 1
ATOM 3578 O O . LYS H 3 27 ? -0.733 53.863 33.657 1.00 23.43 189 LYS H O 1
ATOM 3584 N N . MET H 3 28 ? -2.816 53.947 32.819 1.00 15.05 190 MET H N 1
ATOM 3585 C CA . MET H 3 28 ? -2.759 52.640 32.181 1.00 19.78 190 MET H CA 1
ATOM 3586 C C . MET H 3 28 ? -3.554 52.696 30.887 1.00 24.21 190 MET H C 1
ATOM 3587 O O . MET H 3 28 ? -4.510 53.466 30.766 1.00 22.19 190 MET H O 1
ATOM 3592 N N . LEU H 3 29 ? -3.157 51.872 29.919 1.00 17.27 191 LEU H N 1
ATOM 3593 C CA . LEU H 3 29 ? -3.866 51.802 28.651 1.00 20.64 191 LEU H CA 1
ATOM 3594 C C . LEU H 3 29 ? -3.879 50.372 28.139 1.00 24.67 191 LEU H C 1
ATOM 3595 O O . LEU H 3 29 ? -2.936 49.607 28.356 1.00 23.02 191 LEU H O 1
ATOM 3600 N N . THR H 3 30 ? -4.958 50.025 27.447 1.00 22.44 192 THR H N 1
ATOM 3601 C CA . THR H 3 30 ? -5.004 48.769 26.722 1.00 23.49 192 THR H CA 1
ATOM 3602 C C . THR H 3 30 ? -4.233 48.909 25.416 1.00 25.71 192 THR H C 1
ATOM 3603 O O . THR H 3 30 ? -3.944 50.018 24.953 1.00 19.12 192 THR H O 1
ATOM 3607 N N . LEU H 3 31 ? -3.903 47.761 24.819 1.00 15.23 193 LEU H N 1
ATOM 3608 C CA . LEU H 3 31 ? -3.187 47.766 23.547 1.00 11.91 193 LEU H CA 1
ATOM 3609 C C . LEU H 3 31 ? -3.942 48.571 22.495 1.00 21.01 193 LEU H C 1
ATOM 3610 O O . LEU H 3 31 ? -3.358 49.418 21.808 1.00 14.24 193 LEU H O 1
ATOM 3615 N N . SER H 3 32 ? -5.252 48.338 22.368 1.00 12.25 194 SER H N 1
ATOM 3616 C CA . SER H 3 32 ? -6.009 49.066 21.354 1.00 20.02 194 SER H CA 1
ATOM 3617 C C . SER H 3 32 ? -6.091 50.552 21.679 1.00 12.66 194 SER H C 1
ATOM 3618 O O . SER H 3 32 ? -6.159 51.381 20.765 1.00 19.80 194 SER H O 1
ATOM 3621 N N . GLU H 3 33 ? -6.069 50.910 22.963 1.00 21.39 195 GLU H N 1
ATOM 3622 C CA . GLU H 3 33 ? -6.041 52.323 23.325 1.00 27.06 195 GLU H CA 1
ATOM 3623 C C . GLU H 3 33 ? -4.707 52.959 22.956 1.00 25.76 195 GLU H C 1
ATOM 3624 O O . GLU H 3 33 ? -4.658 54.135 22.573 1.00 20.17 195 GLU H O 1
ATOM 3630 N N . ILE H 3 34 ? -3.614 52.202 23.072 1.00 23.06 196 ILE H N 1
ATOM 3631 C CA . ILE H 3 34 ? -2.317 52.708 22.633 1.00 21.96 196 ILE H CA 1
ATOM 3632 C C . ILE H 3 34 ? -2.320 52.939 21.127 1.00 18.05 196 ILE H C 1
ATOM 3633 O O . ILE H 3 34 ? -1.901 53.998 20.645 1.00 15.45 196 ILE H O 1
ATOM 3638 N N . TYR H 3 35 ? -2.798 51.948 20.362 1.00 14.16 197 TYR H N 1
ATOM 3639 C CA . TYR H 3 35 ? -2.948 52.116 18.917 1.00 17.01 197 TYR H CA 1
ATOM 3640 C C . TYR H 3 35 ? -3.688 53.404 18.590 1.00 17.34 197 TYR H C 1
ATOM 3641 O O . TYR H 3 35 ? -3.258 54.189 17.738 1.00 16.47 197 TYR H O 1
ATOM 3650 N N . GLN H 3 36 ? -4.822 53.622 19.257 1.00 18.65 198 GLN H N 1
ATOM 3651 C CA . GLN H 3 36 ? -5.695 54.732 18.898 1.00 27.46 198 GLN H CA 1
ATOM 3652 C C . GLN H 3 36 ? -5.054 56.074 19.230 1.00 22.84 198 GLN H C 1
ATOM 3653 O O . GLN H 3 36 ? -5.123 57.013 18.429 1.00 26.09 198 GLN H O 1
ATOM 3659 N N . TRP H 3 37 ? -4.410 56.178 20.396 1.00 20.51 199 TRP H N 1
ATOM 3660 C CA . TRP H 3 37 ? -3.747 57.426 20.762 1.00 20.60 199 TRP H CA 1
ATOM 3661 C C . TRP H 3 37 ? -2.661 57.790 19.758 1.00 26.83 199 TRP H C 1
ATOM 3662 O O . TRP H 3 37 ? -2.544 58.953 19.353 1.00 21.54 199 TRP H O 1
ATOM 3673 N N . ILE H 3 38 ? -1.853 56.809 19.350 1.00 18.52 200 ILE H N 1
ATOM 3674 C CA . ILE H 3 38 ? -0.790 57.073 18.384 1.00 21.05 200 ILE H CA 1
ATOM 3675 C C . ILE H 3 38 ? -1.379 57.570 17.068 1.00 24.17 200 ILE H C 1
ATOM 3676 O O . ILE H 3 38 ? -0.901 58.550 16.484 1.00 15.54 200 ILE H O 1
ATOM 3681 N N . MET H 3 39 ? -2.433 56.905 16.588 1.00 22.45 201 MET H N 1
ATOM 3682 C CA . MET H 3 39 ? -3.049 57.300 15.324 1.00 19.39 201 MET H CA 1
ATOM 3683 C C . MET H 3 39 ? -3.753 58.647 15.447 1.00 24.82 201 MET H C 1
ATOM 3684 O O . MET H 3 39 ? -3.751 59.442 14.499 1.00 25.88 201 MET H O 1
ATOM 3689 N N . ASP H 3 40 ? -4.378 58.914 16.598 1.00 22.50 202 ASP H N 1
ATOM 3690 C CA . ASP H 3 40 ? -5.066 60.188 16.790 1.00 26.36 202 ASP H CA 1
ATOM 3691 C C . ASP H 3 40 ? -4.098 61.364 16.702 1.00 30.39 202 ASP H C 1
ATOM 3692 O O . ASP H 3 40 ? -4.391 62.371 16.048 1.00 34.06 202 ASP H O 1
ATOM 3697 N N . LEU H 3 41 ? -2.928 61.244 17.327 1.00 25.35 203 LEU H N 1
ATOM 3698 C CA . LEU H 3 41 ? -1.990 62.359 17.384 1.00 25.51 203 LEU H CA 1
ATOM 3699 C C . LEU H 3 41 ? -1.087 62.437 16.164 1.00 30.13 203 LEU H C 1
ATOM 3700 O O . LEU H 3 41 ? -0.657 63.535 15.794 1.00 30.35 203 LEU H O 1
ATOM 3705 N N . PHE H 3 42 ? -0.786 61.306 15.528 1.00 20.05 204 PHE H N 1
ATOM 3706 C CA . PHE H 3 42 ? 0.209 61.254 14.460 1.00 24.12 204 PHE H CA 1
ATOM 3707 C C . PHE H 3 42 ? -0.421 60.591 13.245 1.00 28.78 204 PHE H C 1
ATOM 3708 O O . PHE H 3 42 ? -0.408 59.359 13.117 1.00 26.70 204 PHE H O 1
ATOM 3716 N N . PRO H 3 43 ? -0.968 61.384 12.321 1.00 37.72 205 PRO H N 1
ATOM 3717 C CA . PRO H 3 43 ? -1.621 60.810 11.133 1.00 33.69 205 PRO H CA 1
ATOM 3718 C C . PRO H 3 43 ? -0.737 59.863 10.346 1.00 28.29 205 PRO H C 1
ATOM 3719 O O . PRO H 3 43 ? -1.256 58.967 9.665 1.00 28.10 205 PRO H O 1
ATOM 3723 N N . TYR H 3 44 ? 0.586 60.048 10.407 1.00 24.97 206 TYR H N 1
ATOM 3724 C CA . TYR H 3 44 ? 1.506 59.131 9.743 1.00 24.43 206 TYR H CA 1
ATOM 3725 C C . TYR H 3 44 ? 1.193 57.682 10.088 1.00 21.68 206 TYR H C 1
ATOM 3726 O O . TYR H 3 44 ? 1.319 56.790 9.242 1.00 22.87 206 TYR H O 1
ATOM 3735 N N . TYR H 3 45 ? 0.783 57.424 11.324 1.00 21.91 207 TYR H N 1
ATOM 3736 C CA . TYR H 3 45 ? 0.580 56.054 11.768 1.00 22.85 207 TYR H CA 1
ATOM 3737 C C . TYR H 3 45 ? -0.796 55.522 11.413 1.00 29.93 207 TYR H C 1
ATOM 3738 O O . TYR H 3 45 ? -1.137 54.403 11.810 1.00 27.61 207 TYR H O 1
ATOM 3747 N N . ARG H 3 46 ? -1.584 56.275 10.647 1.00 28.26 208 ARG H N 1
ATOM 3748 C CA . ARG H 3 46 ? -2.868 55.747 10.199 1.00 29.21 208 ARG H CA 1
ATOM 3749 C C . ARG H 3 46 ? -2.771 54.748 9.046 1.00 31.41 208 ARG H C 1
ATOM 3750 O O . ARG H 3 46 ? -3.768 54.070 8.768 1.00 42.45 208 ARG H O 1
ATOM 3758 N N . GLN H 3 47 ? -1.604 54.587 8.419 1.00 27.99 209 GLN H N 1
ATOM 3759 C CA . GLN H 3 47 ? -1.389 53.588 7.375 1.00 32.98 209 GLN H CA 1
ATOM 3760 C C . GLN H 3 47 ? -0.376 52.590 7.920 1.00 33.88 209 GLN H C 1
ATOM 3761 O O . GLN H 3 47 ? 0.277 52.861 8.930 1.00 25.16 209 GLN H O 1
ATOM 3767 N N . ASN H 3 48 ? -0.172 51.482 7.191 1.00 28.79 210 ASN H N 1
ATOM 3768 C CA . ASN H 3 48 ? 0.816 50.449 7.547 1.00 26.09 210 ASN H CA 1
ATOM 3769 C C . ASN H 3 48 ? 0.611 49.930 8.963 1.00 27.83 210 ASN H C 1
ATOM 3770 O O . ASN H 3 48 ? 1.567 49.599 9.667 1.00 25.98 210 ASN H O 1
ATOM 3775 N N . GLN H 3 49 ? -0.655 49.820 9.366 1.00 20.60 211 GLN H N 1
ATOM 3776 C CA . GLN H 3 49 ? -0.971 49.409 10.730 1.00 23.97 211 GLN H CA 1
ATOM 3777 C C . GLN H 3 49 ? -0.503 47.987 11.026 1.00 25.12 211 GLN H C 1
ATOM 3778 O O . GLN H 3 49 ? -0.080 47.693 12.151 1.00 28.93 211 GLN H O 1
ATOM 3784 N N . GLN H 3 50 ? -0.559 47.095 10.032 1.00 26.24 212 GLN H N 1
ATOM 3785 C CA . GLN H 3 50 ? -0.125 45.721 10.260 1.00 29.58 212 GLN H CA 1
ATOM 3786 C C . GLN H 3 50 ? 1.348 45.659 10.651 1.00 27.39 212 GLN H C 1
ATOM 3787 O O . GLN H 3 50 ? 1.755 44.747 11.382 1.00 30.22 212 GLN H 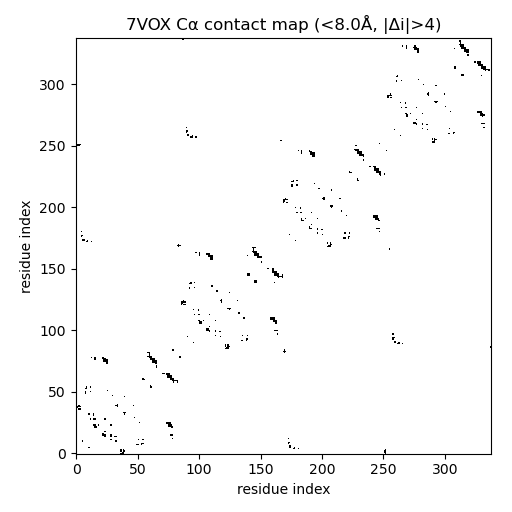O 1
ATOM 3793 N N . ARG H 3 51 ? 2.151 46.628 10.202 1.00 19.29 213 ARG H N 1
ATOM 3794 C CA . ARG H 3 51 ? 3.575 46.635 10.517 1.00 23.98 213 ARG H CA 1
ATOM 3795 C C . ARG H 3 51 ? 3.829 47.258 11.887 1.00 22.95 213 ARG H C 1
ATOM 3796 O O . ARG H 3 51 ? 4.352 46.599 12.791 1.00 22.22 213 ARG H O 1
ATOM 3804 N N . TRP H 3 52 ? 3.530 48.551 12.042 1.00 14.49 214 TRP H N 1
ATOM 3805 C CA . TRP H 3 52 ? 3.974 49.249 13.245 1.00 15.79 214 TRP H CA 1
ATOM 3806 C C . TRP H 3 52 ? 3.243 48.766 14.494 1.00 14.84 214 TRP H C 1
ATOM 3807 O O . TRP H 3 52 ? 3.803 48.830 15.592 1.00 12.95 214 TRP H O 1
ATOM 3818 N N . GLN H 3 53 ? 2.014 48.263 14.359 1.00 9.25 215 GLN H N 1
ATOM 3819 C CA . GLN H 3 53 ? 1.340 47.701 15.525 1.00 15.48 215 GLN H CA 1
ATOM 3820 C C . GLN H 3 53 ? 2.005 46.409 15.982 1.00 18.83 215 GLN H C 1
ATOM 3821 O O . GLN H 3 53 ? 2.054 46.129 17.185 1.00 9.22 215 GLN H O 1
ATOM 3827 N N . ASN H 3 54 ? 2.530 45.615 15.048 1.00 20.16 216 ASN H N 1
ATOM 3828 C CA . ASN H 3 54 ? 3.385 44.498 15.435 1.00 15.96 216 ASN H CA 1
ATOM 3829 C C . ASN H 3 54 ? 4.586 45.001 16.233 1.00 15.36 216 ASN H C 1
ATOM 3830 O O . ASN H 3 54 ? 4.946 44.427 17.267 1.00 13.60 216 ASN H O 1
ATOM 3835 N N . SER H 3 55 ? 5.209 46.089 15.771 1.00 13.65 217 SER H N 1
ATOM 3836 C CA . SER H 3 55 ? 6.339 46.663 16.493 1.00 17.50 217 SER H CA 1
ATOM 3837 C C . SER H 3 55 ? 5.925 47.153 17.878 1.00 17.87 217 SER H C 1
ATOM 3838 O O . SER H 3 55 ? 6.705 47.065 18.835 1.00 14.56 217 SER H O 1
ATOM 3841 N N . ILE H 3 56 ? 4.707 47.685 18.001 1.00 14.45 218 ILE H N 1
ATOM 3842 C CA . ILE H 3 56 ? 4.214 48.129 19.303 1.00 18.67 218 ILE H CA 1
ATOM 3843 C C . ILE H 3 56 ? 4.090 46.947 20.256 1.00 21.32 218 ILE H C 1
ATOM 3844 O O . ILE H 3 56 ? 4.560 46.997 21.399 1.00 14.99 218 ILE H O 1
ATOM 3849 N N . ARG H 3 57 ? 3.461 45.858 19.794 1.00 15.60 219 ARG H N 1
ATOM 3850 C CA . ARG H 3 57 ? 3.330 44.669 20.632 1.00 16.72 219 ARG H CA 1
ATOM 3851 C C . ARG H 3 57 ? 4.696 44.127 21.027 1.00 10.82 219 ARG H C 1
ATOM 3852 O O . ARG H 3 57 ? 4.912 43.742 22.182 1.00 13.27 219 ARG H O 1
ATOM 3860 N N . HIS H 3 58 ? 5.632 44.089 20.079 1.00 10.27 220 HIS H N 1
ATOM 3861 C CA . HIS H 3 58 ? 6.984 43.654 20.401 1.00 13.51 220 HIS H CA 1
ATOM 3862 C C . HIS H 3 58 ? 7.598 44.530 21.485 1.00 18.25 220 HIS H C 1
ATOM 3863 O O . HIS H 3 58 ? 8.180 44.022 22.450 1.00 11.01 220 HIS H O 1
ATOM 3870 N N . SER H 3 59 ? 7.445 45.849 21.359 1.00 11.29 221 SER H N 1
ATOM 3871 C CA . SER H 3 59 ? 8.075 46.761 22.305 1.00 16.39 221 SER H CA 1
ATOM 3872 C C . SER H 3 59 ? 7.482 46.605 23.700 1.00 16.83 221 SER H C 1
ATOM 3873 O O . SER H 3 59 ? 8.207 46.669 24.700 1.00 14.31 221 SER H O 1
ATOM 3876 N N . LEU H 3 60 ? 6.167 46.392 23.785 1.00 17.58 222 LEU H N 1
ATOM 3877 C CA . LEU H 3 60 ? 5.526 46.201 25.081 1.00 16.95 222 LEU H CA 1
ATOM 3878 C C . LEU H 3 60 ? 6.039 44.946 25.780 1.00 21.29 222 LEU H C 1
ATOM 3879 O O . LEU H 3 60 ? 6.336 44.974 26.980 1.00 19.35 222 LEU H O 1
ATOM 3884 N N . SER H 3 61 ? 6.150 43.834 25.046 1.00 15.04 223 SER H N 1
ATOM 3885 C CA . SER H 3 61 ? 6.571 42.579 25.665 1.00 19.10 223 SER H CA 1
ATOM 3886 C C . SER H 3 61 ? 8.064 42.571 25.959 1.00 17.45 223 SER H C 1
ATOM 3887 O O . SER H 3 61 ? 8.487 42.143 27.037 1.00 30.26 223 SER H O 1
ATOM 3890 N N . PHE H 3 62 ? 8.875 43.041 25.010 1.00 16.68 224 PHE H N 1
ATOM 3891 C CA . PHE H 3 62 ? 10.320 42.887 25.120 1.00 18.55 224 PHE H CA 1
ATOM 3892 C C . PHE H 3 62 ? 10.918 43.755 26.223 1.00 26.49 224 PHE H C 1
ATOM 3893 O O . PHE H 3 62 ? 11.911 43.359 26.846 1.00 21.46 224 PHE H O 1
ATOM 3901 N N . ASN H 3 63 ? 10.336 44.919 26.493 1.00 17.82 225 ASN H N 1
ATOM 3902 C CA . ASN H 3 63 ? 10.916 45.879 27.423 1.00 22.10 225 ASN H CA 1
ATOM 3903 C C . ASN H 3 63 ? 10.326 45.707 28.816 1.00 18.37 225 ASN H C 1
ATOM 3904 O O . ASN H 3 63 ? 9.101 45.687 28.980 1.00 22.92 225 ASN H O 1
ATOM 3909 N N . ASP H 3 64 ? 11.205 45.601 29.818 1.00 21.78 226 ASP H N 1
ATOM 3910 C CA . ASP H 3 64 ? 10.762 45.431 31.198 1.00 29.20 226 ASP H CA 1
ATOM 3911 C C . ASP H 3 64 ? 10.061 46.666 31.743 1.00 22.76 226 ASP H C 1
ATOM 3912 O O . ASP H 3 64 ? 9.332 46.562 32.734 1.00 24.40 226 ASP H O 1
ATOM 3917 N N . CYS H 3 65 ? 10.261 47.830 31.123 1.00 19.21 227 CYS H N 1
ATOM 3918 C CA . CYS H 3 65 ? 9.619 49.042 31.614 1.00 24.13 227 CYS H CA 1
ATOM 3919 C C . CYS H 3 65 ? 8.109 49.031 31.398 1.00 23.96 227 CYS H C 1
ATOM 3920 O O . CYS H 3 65 ? 7.408 49.851 31.998 1.00 23.57 227 CYS H O 1
ATOM 3923 N N . PHE H 3 66 ? 7.591 48.133 30.563 1.00 12.74 228 PHE H N 1
ATOM 3924 C CA . PHE H 3 66 ? 6.157 48.017 30.333 1.00 16.39 228 PHE H CA 1
ATOM 3925 C C . PHE H 3 66 ? 5.646 46.721 30.953 1.00 17.87 228 PHE H C 1
ATOM 3926 O O . PHE H 3 66 ? 6.179 45.642 30.673 1.00 20.14 228 PHE H O 1
ATOM 3934 N N . VAL H 3 67 ? 4.624 46.833 31.802 1.00 17.49 229 VAL H N 1
ATOM 3935 C CA . VAL H 3 67 ? 4.095 45.708 32.567 1.00 19.86 229 VAL H CA 1
ATOM 3936 C C . VAL H 3 67 ? 2.582 45.678 32.390 1.00 17.53 229 VAL H C 1
ATOM 3937 O O . VAL H 3 67 ? 1.927 46.726 32.429 1.00 20.44 229 VAL H O 1
ATOM 3941 N N . LYS H 3 68 ? 2.033 44.490 32.155 1.00 16.72 230 LYS H N 1
ATOM 3942 C CA . LYS H 3 68 ? 0.602 44.339 31.928 1.00 22.68 230 LYS H CA 1
ATOM 3943 C C . LYS H 3 68 ? -0.142 44.130 33.242 1.00 27.20 230 LYS H C 1
ATOM 3944 O O . LYS H 3 68 ? 0.360 43.478 34.162 1.00 31.03 230 LYS H O 1
ATOM 3950 N N . VAL H 3 69 ? -1.335 44.711 33.328 1.00 26.91 231 VAL H N 1
ATOM 3951 C CA . VAL H 3 69 ? -2.189 44.628 34.507 1.00 20.71 231 VAL H CA 1
ATOM 3952 C C . VAL H 3 69 ? -3.531 44.070 34.055 1.00 27.18 231 VAL H C 1
ATOM 3953 O O . VAL H 3 69 ? -4.168 44.625 33.151 1.00 24.24 231 VAL H O 1
ATOM 3957 N N . ALA H 3 70 ? -3.956 42.977 34.683 1.00 24.68 232 ALA H N 1
ATOM 3958 C CA . ALA H 3 70 ? -5.145 42.265 34.237 1.00 28.90 232 ALA H CA 1
ATOM 3959 C C . ALA H 3 70 ? -6.406 43.090 34.461 1.00 21.21 232 ALA H C 1
ATOM 3960 O O . ALA H 3 70 ? -6.513 43.846 35.431 1.00 29.05 232 ALA H O 1
ATOM 3962 N N . ARG H 3 71 ? -7.352 42.957 33.533 1.00 24.40 233 ARG H N 1
ATOM 3963 C CA . ARG H 3 71 ? -8.692 43.489 33.731 1.00 38.25 233 ARG H CA 1
ATOM 3964 C C . ARG H 3 71 ? -9.337 42.859 34.961 1.00 44.83 233 ARG H C 1
ATOM 3965 O O . ARG H 3 71 ? -8.996 41.745 35.367 1.00 44.95 233 ARG H O 1
ATOM 3973 N N . SER H 3 72 ? -10.278 43.585 35.559 1.00 45.11 234 SER H N 1
ATOM 3974 C CA . SER H 3 72 ? -11.083 43.005 36.620 1.00 53.99 234 SER H CA 1
ATOM 3975 C C . SER H 3 72 ? -11.991 41.921 36.037 1.00 57.09 234 SER H C 1
ATOM 3976 O O . SER H 3 72 ? -12.423 42.019 34.885 1.00 53.56 234 SER H O 1
ATOM 3979 N N . PRO H 3 73 ? -12.281 40.867 36.805 1.00 65.21 235 PRO H N 1
ATOM 3980 C CA . PRO H 3 73 ? -13.162 39.805 36.283 1.00 64.66 235 PRO H CA 1
ATOM 3981 C C . PRO H 3 73 ? -14.569 40.273 35.935 1.00 69.57 235 PRO H C 1
ATOM 3982 O O . PRO H 3 73 ? -15.176 39.721 35.007 1.00 72.33 235 PRO H O 1
ATOM 3986 N N . ASP H 3 74 ? -15.108 41.270 36.646 1.00 78.26 236 ASP H N 1
ATOM 3987 C CA . ASP H 3 74 ? -16.445 41.780 36.346 1.00 84.15 236 ASP H CA 1
ATOM 3988 C C . ASP H 3 74 ? -16.484 42.578 35.050 1.00 80.85 236 ASP H C 1
ATOM 3989 O O . ASP H 3 74 ? -17.570 42.831 34.517 1.00 83.12 236 ASP H O 1
ATOM 3994 N N . LYS H 3 75 ? -15.320 42.952 34.523 1.00 71.61 237 LYS H N 1
ATOM 3995 C CA . LYS H 3 75 ? -15.186 43.709 33.279 1.00 64.66 237 LYS H CA 1
ATOM 3996 C C . LYS H 3 75 ? -14.249 42.946 32.359 1.00 65.13 237 LYS H C 1
ATOM 3997 O O . LYS H 3 75 ? -13.113 43.377 32.114 1.00 69.13 237 LYS H O 1
ATOM 4003 N N . PRO H 3 76 ? -14.675 41.806 31.828 1.00 61.19 238 PRO H N 1
ATOM 4004 C CA . PRO H 3 76 ? -13.795 41.038 30.950 1.00 56.68 238 PRO H CA 1
ATOM 4005 C C . PRO H 3 76 ? -13.712 41.634 29.552 1.00 56.83 238 PRO H C 1
ATOM 4006 O O . PRO H 3 76 ? -14.569 42.403 29.108 1.00 62.42 238 PRO H O 1
ATOM 4010 N N . GLY H 3 77 ? -12.645 41.257 28.862 1.00 46.19 239 GLY H N 1
ATOM 4011 C CA . GLY H 3 77 ? -12.381 41.767 27.530 1.00 47.99 239 GLY H CA 1
ATOM 4012 C C . GLY H 3 77 ? -11.082 41.194 27.015 1.00 47.96 239 GLY H C 1
ATOM 4013 O O . GLY H 3 77 ? -10.420 40.390 27.680 1.00 43.71 239 GLY H O 1
ATOM 4014 N N . LYS H 3 78 ? -10.710 41.633 25.817 1.00 47.72 240 LYS H N 1
ATOM 4015 C CA . LYS H 3 78 ? -9.487 41.166 25.182 1.00 48.03 240 LYS H CA 1
ATOM 4016 C C . LYS H 3 78 ? -8.310 42.026 25.624 1.00 36.03 240 LYS H C 1
ATOM 4017 O O . LYS H 3 78 ? -8.392 43.259 25.617 1.00 32.99 240 LYS H O 1
ATOM 4023 N N . GLY H 3 79 ? -7.230 41.369 26.020 1.00 38.77 241 GLY H N 1
ATOM 4024 C CA . GLY H 3 79 ? -6.022 42.042 26.443 1.00 38.92 241 GLY H CA 1
ATOM 4025 C C . GLY H 3 79 ? -6.122 42.614 27.847 1.00 35.21 241 GLY H C 1
ATOM 4026 O O . GLY H 3 79 ? -7.198 42.760 28.426 1.00 27.13 241 GLY H O 1
ATOM 4027 N N . SER H 3 80 ? -4.955 42.924 28.403 1.00 29.00 242 SER H N 1
ATOM 4028 C CA . SER H 3 80 ? -4.818 43.563 29.700 1.00 20.13 242 SER H CA 1
ATOM 4029 C C . SER H 3 80 ? -4.504 45.049 29.531 1.00 19.83 242 SER H C 1
ATOM 4030 O O . SER H 3 80 ? -4.368 45.565 28.419 1.00 23.03 242 SER H O 1
ATOM 4033 N N . TYR H 3 81 ? -4.394 45.745 30.659 1.00 16.16 243 TYR H N 1
ATOM 4034 C CA . TYR H 3 81 ? -3.893 47.109 30.663 1.00 19.41 243 TYR H CA 1
ATOM 4035 C C . TYR H 3 81 ? -2.372 47.094 30.692 1.00 22.79 243 TYR H C 1
ATOM 4036 O O . TYR H 3 81 ? -1.754 46.186 31.251 1.00 17.07 243 TYR H O 1
ATOM 4045 N N . TRP H 3 82 ? -1.767 48.097 30.066 1.00 14.61 244 TRP H N 1
ATOM 4046 C CA . TRP H 3 82 ? -0.326 48.285 30.120 1.00 17.53 244 TRP H CA 1
ATOM 4047 C C . TRP H 3 82 ? 0.007 49.575 30.858 1.00 19.69 244 TRP H C 1
ATOM 4048 O O . TRP H 3 82 ? -0.673 50.592 30.693 1.00 21.62 244 TRP H O 1
ATOM 4059 N N . THR H 3 83 ? 1.062 49.527 31.666 1.00 16.85 245 THR H N 1
ATOM 4060 C CA . THR H 3 83 ? 1.500 50.679 32.438 1.00 19.73 245 THR H CA 1
ATOM 4061 C C . THR H 3 83 ? 3.017 50.622 32.546 1.00 22.39 245 THR H C 1
ATOM 4062 O O . THR H 3 83 ? 3.652 49.650 32.129 1.00 18.60 245 THR H O 1
ATOM 4066 N N . LEU H 3 84 ? 3.600 51.681 33.102 1.00 22.94 246 LEU H N 1
ATOM 4067 C CA . LEU H 3 84 ? 5.042 51.742 33.299 1.00 25.18 246 LEU H CA 1
ATOM 4068 C C . LEU H 3 84 ? 5.415 51.095 34.625 1.00 28.43 246 LEU H C 1
ATOM 4069 O O . LEU H 3 84 ? 4.785 51.363 35.654 1.00 32.60 246 LEU H O 1
ATOM 4074 N N . HIS H 3 85 ? 6.444 50.243 34.599 1.00 16.45 247 HIS H N 1
ATOM 4075 C CA . HIS H 3 85 ? 6.876 49.578 35.821 1.00 26.41 247 HIS H CA 1
ATOM 4076 C C . HIS H 3 85 ? 7.672 50.530 36.716 1.00 31.46 247 HIS H C 1
ATOM 4077 O O . HIS H 3 85 ? 8.465 51.333 36.220 1.00 37.72 247 HIS H O 1
ATOM 4084 N N . PRO H 3 86 ? 7.466 50.461 38.034 1.00 32.88 248 PRO H N 1
ATOM 4085 C CA . PRO H 3 86 ? 8.245 51.313 38.952 1.00 39.65 248 PRO H CA 1
ATOM 4086 C C . PRO H 3 86 ? 9.738 51.028 38.943 1.00 44.44 248 PRO H C 1
ATOM 4087 O O . PRO H 3 86 ? 10.543 51.964 39.031 1.00 42.92 248 PRO H O 1
ATOM 4091 N N . ASP H 3 87 ? 10.133 49.759 38.807 1.00 47.49 249 ASP H N 1
ATOM 4092 C CA . ASP H 3 87 ? 11.535 49.361 38.905 1.00 48.97 249 ASP H CA 1
ATOM 4093 C C . ASP H 3 87 ? 12.305 49.634 37.621 1.00 65.13 249 ASP H C 1
ATOM 4094 O O . ASP H 3 87 ? 13.326 48.992 37.354 1.00 72.93 249 ASP H O 1
ATOM 4099 N N . SER H 3 88 ? 11.830 50.590 36.828 1.00 71.25 250 SER H N 1
ATOM 4100 C CA . SER H 3 88 ? 12.550 51.052 35.653 1.00 72.10 250 SER H CA 1
ATOM 4101 C C . SER H 3 88 ? 12.778 52.554 35.645 1.00 76.47 250 SER H C 1
ATOM 4102 O O . SER H 3 88 ? 13.564 53.037 34.821 1.00 77.71 250 SER H O 1
ATOM 4105 N N . GLY H 3 89 ? 12.119 53.303 36.527 1.00 79.90 251 GLY H N 1
ATOM 4106 C CA . GLY H 3 89 ? 12.378 54.722 36.658 1.00 85.02 251 GLY H CA 1
ATOM 4107 C C . GLY H 3 89 ? 11.253 55.622 36.193 1.00 88.89 251 GLY H C 1
ATOM 4108 O O . GLY H 3 89 ? 10.959 55.689 34.995 1.00 89.61 251 GLY H O 1
ATOM 4109 N N . ASN H 3 90 ? 10.615 56.307 37.141 1.00 86.94 252 ASN H N 1
ATOM 4110 C CA . ASN H 3 90 ? 9.674 57.391 36.855 1.00 87.11 252 ASN H CA 1
ATOM 4111 C C . ASN H 3 90 ? 9.265 58.079 38.154 1.00 80.13 252 ASN H C 1
ATOM 4112 O O . ASN H 3 90 ? 10.113 58.549 38.913 1.00 75.19 252 ASN H O 1
#

Sequence (338 aa):
HAKPPYSYISLITMAIQQAPSKMLTLSEIYQWIMDLFPYYRQNQQRWQNSIRHSLSFNDCFVKVARSPDKPGKGSYWTLHPDSGNHAKPPYSYISLITMAIQQAPSKMLTLSEIYQWIMDLFPYYRQNQQRWQNSIRHSLSFNDCFVKVARSPDKPGKGSYWTLHPDSHAKPPYSYISLITMAIQQAPSKMLTLSEIYQWIMDLFPYYRQNQQRWQNSIRHSLSFNDCFVKVARSPDKPGKGSYWTLHPDSGNHAKPPYSYISLITMAIQQAPSKMLTLSEIYQWIMDLFPYYRQNQQRWQNSIRHSLSFNDCFVKVARSPDKPGKGSYWTLHPDSGN